Protein 5MQ8 (pdb70)

Radius of gyration: 25.84 Å; Cα contacts (8 Å, |Δi|>4): 564; chains: 2; bounding box: 52×58×73 Å

Foldseek 3Di:
DDAEEEALVQLQCPDPVRVFCPPPLSAVSSQVVLVLVLLVCVVVVHAYEYEYAPVRHDDCVVPDGDPSYHYHYADDPDHSLRVLQVVCVVVPDPPDADEYEHPDDPDPSCCVVVRHHYDYSVRSVVVSVVSVVVVVVVQVVVC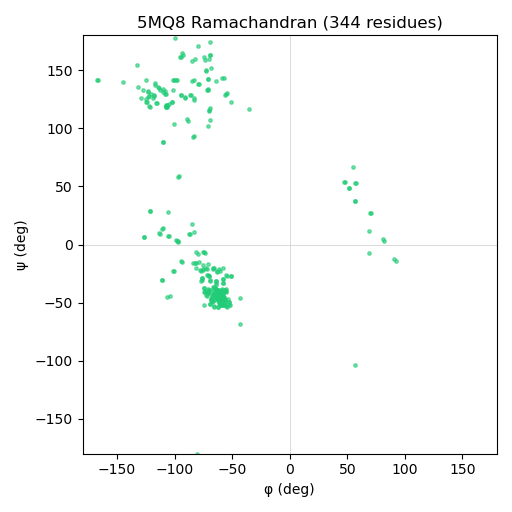VVVVVSCVVVVVVVVVVVVCVVVPVCVPGDD/DDAEEEALVQLQCPDPVRVFQPPPLSAVSSQVVLVLVLLVCVVPVHHYEYEYAPVRHPDCVPPDGDPSYHYHYADVVAHSLNVLQVVCVVVPDPPDADEYEHPDDPDPSCCVVVRHHYDYSVRSVVVSVVSVVVVVVVCVVVCVVVVVVCVVVVVVVVVVVVCVVVPVCVPGDD

Structure (mmCIF, N/CA/C/O backbone):
data_5MQ8
#
_entry.id   5MQ8
#
_cell.length_a   53.628
_cell.length_b   83.669
_cell.length_c   95.729
_cell.angle_alpha   90.00
_cell.angle_beta   90.00
_cell.angle_gamma   90.00
#
_symmetry.space_group_name_H-M   'P 21 21 21'
#
loop_
_entity.id
_entity.type
_entity.pdbx_description
1 polymer 'Uncharacterized protein YacP'
2 non-polymer GLYCEROL
3 water water
#
loop_
_atom_site.group_PDB
_atom_site.id
_atom_site.type_symbol
_atom_site.label_atom_id
_atom_site.label_alt_id
_atom_site.label_comp_id
_atom_site.label_asym_id
_atom_site.label_entity_id
_atom_site.label_seq_id
_atom_site.pdbx_PDB_ins_code
_atom_site.Cartn_x
_atom_site.Cartn_y
_atom_site.Cartn_z
_atom_site.occupancy
_atom_site.B_iso_or_equiv
_atom_site.auth_seq_id
_atom_site.auth_comp_id
_atom_site.auth_asym_id
_atom_site.auth_atom_id
_atom_site.pdbx_PDB_model_num
ATOM 1 C CA . MET A 1 1 ? -16.411 0.469 -10.819 1.00 62.22 1 MET A CA 1
ATOM 2 C C . MET A 1 1 ? -15.371 1.433 -11.428 1.00 60.50 1 MET A C 1
ATOM 3 O O . MET A 1 1 ? -15.715 2.229 -12.309 1.00 60.34 1 MET A O 1
ATOM 8 N N . ASP A 1 2 ? -14.110 1.377 -10.939 1.00 51.40 2 ASP A N 1
ATOM 9 C CA . ASP A 1 2 ? -12.998 2.200 -11.418 1.00 47.67 2 ASP A CA 1
ATOM 10 C C . ASP A 1 2 ? -11.829 1.336 -11.849 1.00 43.99 2 ASP A C 1
ATOM 11 O O . ASP A 1 2 ? -11.552 0.288 -11.255 1.00 40.54 2 ASP A O 1
ATOM 16 N N . ILE A 1 3 ? -11.182 1.756 -12.936 1.00 38.57 3 ILE A N 1
ATOM 17 C CA . ILE A 1 3 ? -10.036 1.058 -13.494 1.00 36.18 3 ILE A CA 1
ATOM 18 C C . ILE A 1 3 ? -8.883 2.022 -13.487 1.00 37.97 3 ILE A C 1
ATOM 19 O O . ILE A 1 3 ? -9.023 3.165 -13.939 1.00 38.60 3 ILE A O 1
ATOM 24 N N . LEU A 1 4 ? -7.755 1.574 -12.938 1.00 30.96 4 LEU A N 1
ATOM 25 C CA . LEU A 1 4 ? -6.527 2.361 -12.898 1.00 28.57 4 LEU A CA 1
ATOM 26 C C . LEU A 1 4 ? -5.523 1.805 -13.900 1.00 30.57 4 LEU A C 1
ATOM 27 O O . LEU A 1 4 ? -5.154 0.633 -13.820 1.00 29.04 4 LEU A O 1
ATOM 32 N N . LEU A 1 5 ? -5.114 2.646 -14.860 1.00 28.00 5 LEU A N 1
ATOM 33 C CA . LEU A 1 5 ? -4.131 2.316 -15.898 1.00 28.32 5 LEU A CA 1
ATOM 34 C C . LEU A 1 5 ? -2.884 3.078 -15.508 1.00 31.95 5 LEU A C 1
ATOM 35 O O . LEU A 1 5 ? -2.939 4.292 -15.330 1.00 32.69 5 LEU A O 1
ATOM 40 N N . VAL A 1 6 ? -1.792 2.356 -15.264 1.00 26.99 6 VAL A N 1
ATOM 41 C CA . VAL A 1 6 ? -0.565 2.931 -14.732 1.00 25.79 6 VAL A CA 1
ATOM 42 C C . VAL A 1 6 ? 0.566 3.003 -15.754 1.00 29.03 6 VAL A C 1
ATOM 43 O O . VAL A 1 6 ? 0.913 1.995 -16.365 1.00 26.12 6 VAL A O 1
ATOM 47 N N . ASP A 1 7 ? 1.179 4.200 -15.886 1.00 27.45 7 ASP A N 1
ATOM 48 C CA . ASP A 1 7 ? 2.359 4.397 -16.718 1.00 27.57 7 ASP A CA 1
ATOM 49 C C . ASP A 1 7 ? 3.512 3.970 -15.805 1.00 30.83 7 ASP A C 1
ATOM 50 O O . ASP A 1 7 ? 3.991 4.760 -14.979 1.00 30.14 7 ASP A O 1
ATOM 55 N N . GLY A 1 8 ? 3.872 2.693 -15.921 1.00 27.92 8 GLY A N 1
ATOM 56 C CA . GLY A 1 8 ? 4.887 2.025 -15.120 1.00 28.22 8 GLY A CA 1
ATOM 57 C C . GLY A 1 8 ? 6.241 2.703 -15.057 1.00 32.60 8 GLY A C 1
ATOM 58 O O . GLY A 1 8 ? 6.766 2.924 -13.962 1.00 30.54 8 GLY A O 1
ATOM 59 N N . TYR A 1 9 ? 6.819 3.021 -16.227 1.00 31.78 9 TYR A N 1
ATOM 60 C CA . TYR A 1 9 ? 8.127 3.694 -16.312 1.00 32.29 9 TYR A CA 1
ATOM 61 C C . TYR A 1 9 ? 8.096 5.066 -15.627 1.00 34.31 9 TYR A C 1
ATOM 62 O O . TYR A 1 9 ? 9.041 5.412 -14.923 1.00 34.88 9 TYR A O 1
ATOM 71 N N . ASN A 1 10 ? 7.011 5.826 -15.822 1.00 29.78 10 ASN A N 1
ATOM 72 C CA . ASN A 1 10 ? 6.853 7.133 -15.203 1.00 29.29 10 ASN A CA 1
ATOM 73 C C . ASN A 1 10 ? 6.870 7.061 -13.681 1.00 34.30 10 ASN A C 1
ATOM 74 O O . ASN A 1 10 ? 7.491 7.927 -13.056 1.00 33.58 10 ASN A O 1
ATOM 79 N N . MET A 1 11 ? 6.193 6.038 -13.082 1.00 30.08 11 MET A N 1
ATOM 80 C CA . MET A 1 11 ? 6.159 5.850 -11.621 1.00 27.85 11 MET A CA 1
ATOM 81 C C . MET A 1 11 ? 7.547 5.575 -11.123 1.00 32.00 11 MET A C 1
ATOM 82 O O . MET A 1 11 ? 7.973 6.186 -10.146 1.00 34.51 11 MET A O 1
ATOM 87 N N . ILE A 1 12 ? 8.260 4.676 -11.811 1.00 28.89 12 ILE A N 1
ATOM 88 C CA . ILE A 1 12 ? 9.629 4.265 -11.499 1.00 28.86 12 ILE A CA 1
ATOM 89 C C . ILE A 1 12 ? 10.565 5.482 -11.380 1.00 35.64 12 ILE A C 1
ATOM 90 O O . ILE A 1 12 ? 11.257 5.605 -10.380 1.00 35.27 12 ILE A O 1
ATOM 95 N N . GLY A 1 13 ? 10.523 6.374 -12.364 1.00 33.81 13 GLY A N 1
ATOM 96 C CA . GLY A 1 13 ? 11.345 7.577 -12.390 1.00 34.33 13 GLY A CA 1
ATOM 97 C C . GLY A 1 13 ? 10.946 8.667 -11.411 1.00 38.98 13 GLY A C 1
ATOM 98 O O . GLY A 1 13 ? 11.770 9.530 -11.100 1.00 39.04 13 GLY A O 1
ATOM 99 N N . ALA A 1 14 ? 9.686 8.646 -10.912 1.00 33.80 14 ALA A N 1
ATOM 100 C CA . ALA A 1 14 ? 9.176 9.685 -10.018 1.00 32.97 14 ALA A CA 1
ATOM 101 C C . ALA A 1 14 ? 9.139 9.310 -8.521 1.00 38.42 14 ALA A C 1
ATOM 102 O O . ALA A 1 14 ? 9.101 10.207 -7.689 1.00 39.11 14 ALA A O 1
ATOM 104 N N . TRP A 1 15 ? 9.099 8.006 -8.181 1.00 34.23 15 TRP A N 1
ATOM 105 C CA . TRP A 1 15 ? 9.011 7.569 -6.788 1.00 32.00 15 TRP A CA 1
ATOM 106 C C . TRP A 1 15 ? 10.414 7.376 -6.207 1.00 39.05 15 TRP A C 1
ATOM 107 O O . TRP A 1 15 ? 11.226 6.663 -6.819 1.00 37.72 15 TRP A O 1
ATOM 118 N N . PRO A 1 16 ? 10.722 8.022 -5.046 1.00 38.34 16 PRO A N 1
ATOM 119 C CA . PRO A 1 16 ? 12.084 7.925 -4.468 1.00 38.41 16 PRO A CA 1
ATOM 120 C C . PRO A 1 16 ? 12.593 6.515 -4.203 1.00 43.13 16 PRO A C 1
ATOM 121 O O 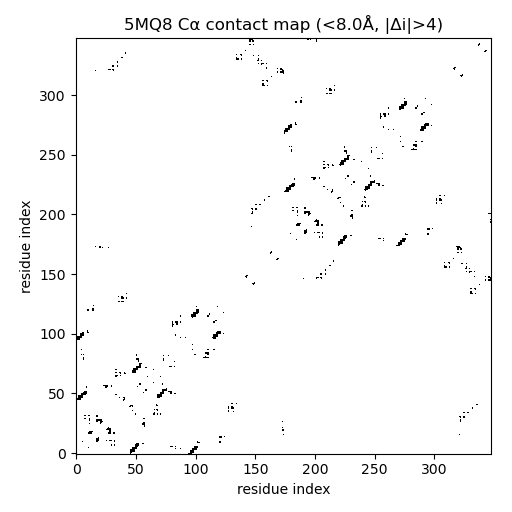. PRO A 1 16 ? 13.753 6.241 -4.503 1.00 43.70 16 PRO A O 1
ATOM 125 N N . GLN A 1 17 ? 11.743 5.612 -3.684 1.00 40.22 17 GLN A N 1
ATOM 126 C CA . GLN A 1 17 ? 12.156 4.230 -3.415 1.00 40.10 17 GLN A CA 1
ATOM 127 C C . GLN A 1 17 ? 12.277 3.362 -4.692 1.00 43.31 17 GLN A C 1
ATOM 128 O O . GLN A 1 17 ? 12.779 2.233 -4.616 1.00 43.32 17 GLN A O 1
ATOM 134 N N . LEU A 1 18 ? 11.878 3.905 -5.864 1.00 38.30 18 LEU A N 1
ATOM 135 C CA . LEU A 1 18 ? 11.965 3.197 -7.143 1.00 37.30 18 LEU A CA 1
ATOM 136 C C . LEU A 1 18 ? 13.071 3.704 -8.064 1.00 41.38 18 LEU A C 1
ATOM 137 O O . LEU A 1 18 ? 13.757 2.887 -8.674 1.00 39.50 18 LEU A O 1
ATOM 142 N N . LYS A 1 19 ? 13.207 5.041 -8.206 1.00 39.71 19 LYS A N 1
ATOM 143 C CA . LYS A 1 19 ? 14.126 5.696 -9.156 1.00 40.56 19 LYS A CA 1
ATOM 144 C C . LYS A 1 19 ? 15.584 5.214 -9.110 1.00 46.43 19 LYS A C 1
ATOM 145 O O . LYS A 1 19 ? 16.241 5.263 -10.148 1.00 45.95 19 LYS A O 1
ATOM 151 N N . ASP A 1 20 ? 16.069 4.708 -7.964 1.00 44.84 20 ASP A N 1
ATOM 152 C CA . ASP A 1 20 ? 17.460 4.251 -7.874 1.00 45.33 20 ASP A CA 1
ATOM 153 C C . ASP A 1 20 ? 17.634 2.726 -8.059 1.00 48.56 20 ASP A C 1
ATOM 154 O O . ASP A 1 20 ? 18.763 2.234 -7.994 1.00 48.01 20 ASP A O 1
ATOM 159 N N . LEU A 1 21 ? 16.541 1.991 -8.347 1.00 44.45 21 LEU A N 1
ATOM 160 C CA . LEU A 1 21 ? 16.613 0.541 -8.571 1.00 44.09 21 LEU A CA 1
ATOM 161 C C . LEU A 1 21 ? 16.677 0.302 -10.103 1.00 48.95 21 LEU A C 1
ATOM 162 O O . LEU A 1 21 ? 15.851 -0.403 -10.687 1.00 46.88 21 LEU A O 1
ATOM 167 N N . LYS A 1 22 ? 17.708 0.901 -10.729 1.00 47.66 22 LYS A N 1
ATOM 168 C CA . LYS A 1 22 ? 17.975 0.967 -12.169 1.00 47.77 22 LYS A CA 1
ATOM 169 C C . LYS A 1 22 ? 18.658 -0.253 -12.812 1.00 51.52 22 LYS A C 1
ATOM 170 O O . LYS A 1 22 ? 18.629 -0.365 -14.047 1.00 50.20 22 LYS A O 1
ATOM 176 N N . ALA A 1 23 ? 19.254 -1.157 -12.012 1.00 48.91 23 ALA A N 1
ATOM 177 C CA . ALA A 1 23 ? 19.971 -2.322 -12.547 1.00 48.90 23 ALA A CA 1
ATOM 178 C C . ALA A 1 23 ? 19.098 -3.228 -13.416 1.00 52.58 23 ALA A C 1
ATOM 179 O O . ALA A 1 23 ? 17.903 -3.369 -13.151 1.00 52.20 23 ALA A O 1
ATOM 181 N N . ASN A 1 24 ? 19.699 -3.799 -14.486 1.00 48.01 24 ASN A N 1
ATOM 182 C CA . ASN A 1 24 ? 19.063 -4.703 -15.452 1.00 47.22 24 ASN A CA 1
ATOM 183 C C . ASN A 1 24 ? 17.699 -4.159 -15.957 1.00 50.08 24 ASN A C 1
ATOM 184 O O . ASN A 1 24 ? 16.676 -4.841 -15.861 1.00 49.12 24 ASN A O 1
ATOM 189 N N . SER A 1 25 ? 17.708 -2.904 -16.474 1.00 46.11 25 SER A N 1
ATOM 190 C CA . SER A 1 25 ? 16.552 -2.172 -17.017 1.00 45.49 25 SER A CA 1
ATOM 191 C C . SER A 1 25 ? 15.387 -2.031 -15.991 1.00 48.86 25 SER A C 1
ATOM 192 O O . SER A 1 25 ? 14.228 -2.370 -16.274 1.00 47.74 25 SER A O 1
ATOM 195 N N . PHE A 1 26 ? 15.734 -1.515 -14.789 1.00 45.16 26 PHE A N 1
ATOM 196 C CA . PHE A 1 26 ? 14.836 -1.249 -13.659 1.00 44.33 26 PHE A CA 1
ATOM 197 C C . PHE A 1 26 ? 14.053 -2.490 -13.182 1.00 44.58 26 PHE A C 1
ATOM 198 O O . PHE A 1 26 ? 12.889 -2.367 -12.805 1.00 42.54 26 PHE A O 1
ATOM 206 N N . GLU A 1 27 ? 14.704 -3.675 -13.191 1.00 39.93 27 GLU A N 1
ATOM 207 C CA . GLU A 1 27 ? 14.106 -4.960 -12.813 1.00 39.06 27 GLU A CA 1
ATOM 208 C C . GLU A 1 27 ? 13.539 -4.954 -11.395 1.00 41.94 27 GLU A C 1
ATOM 209 O O . GLU A 1 27 ? 12.420 -5.422 -11.188 1.00 42.09 27 GLU A O 1
ATOM 215 N N . GLU A 1 28 ? 14.310 -4.422 -10.430 1.00 36.84 28 GLU A N 1
ATOM 216 C CA . GLU A 1 28 ? 13.898 -4.322 -9.041 1.00 34.80 28 GLU A CA 1
ATOM 217 C C . GLU A 1 28 ? 12.791 -3.283 -8.882 1.00 36.58 28 GLU A C 1
ATOM 218 O O . GLU A 1 28 ? 11.813 -3.552 -8.181 1.00 35.91 28 GLU A O 1
ATOM 224 N N . ALA A 1 29 ? 12.912 -2.130 -9.570 1.00 31.18 29 ALA A N 1
ATOM 225 C CA . ALA A 1 29 ? 11.901 -1.070 -9.508 1.00 30.69 29 ALA A CA 1
ATOM 226 C C . ALA A 1 29 ? 10.537 -1.555 -10.044 1.00 33.96 29 ALA A C 1
ATOM 227 O O . ALA A 1 29 ? 9.499 -1.258 -9.449 1.00 33.94 29 ALA A O 1
ATOM 229 N N . ARG A 1 30 ? 10.561 -2.344 -11.132 1.00 30.71 30 ARG A N 1
ATOM 230 C CA . ARG A 1 30 ? 9.399 -2.957 -11.771 1.00 30.47 30 ARG A CA 1
ATOM 231 C C . ARG A 1 30 ? 8.704 -3.917 -10.781 1.00 33.89 30 ARG A C 1
ATOM 232 O O . ARG A 1 30 ? 7.497 -3.819 -10.582 1.00 32.90 30 ARG A O 1
ATOM 240 N N . ASP A 1 31 ? 9.483 -4.804 -10.144 1.00 30.12 31 ASP A N 1
ATOM 241 C CA . ASP A 1 31 ? 8.998 -5.767 -9.160 1.00 29.52 31 ASP A CA 1
ATOM 242 C C . ASP A 1 31 ? 8.355 -5.101 -7.946 1.00 29.93 31 ASP A C 1
ATOM 243 O O . ASP A 1 31 ? 7.279 -5.525 -7.536 1.00 25.89 31 ASP A O 1
ATOM 248 N N . VAL A 1 32 ? 9.005 -4.054 -7.377 1.00 27.59 32 VAL A N 1
ATOM 249 C CA . VAL A 1 32 ? 8.479 -3.313 -6.228 1.00 27.58 32 VAL A CA 1
ATOM 250 C C . VAL A 1 32 ? 7.163 -2.632 -6.625 1.00 31.14 32 VAL A C 1
ATOM 251 O O . VAL A 1 32 ? 6.175 -2.752 -5.887 1.00 30.56 32 VAL A O 1
ATOM 255 N N . LEU A 1 33 ? 7.137 -1.987 -7.821 1.00 25.79 33 LEU A N 1
ATOM 256 C CA . LEU A 1 33 ? 5.939 -1.323 -8.329 1.00 25.22 33 LEU A CA 1
ATOM 257 C C . LEU A 1 33 ? 4.761 -2.282 -8.481 1.00 28.45 33 LEU A C 1
ATOM 258 O O . LEU A 1 33 ? 3.661 -1.946 -8.044 1.00 27.33 33 LEU A O 1
ATOM 263 N N . ILE A 1 34 ? 4.993 -3.481 -9.051 1.00 25.94 34 ILE A N 1
ATOM 264 C CA . ILE A 1 34 ? 3.940 -4.510 -9.198 1.00 26.07 34 ILE A CA 1
ATOM 265 C C . ILE A 1 34 ? 3.347 -4.914 -7.841 1.00 29.72 34 ILE A C 1
ATOM 266 O O . ILE A 1 34 ? 2.119 -5.044 -7.726 1.00 29.71 34 ILE A O 1
ATOM 271 N N . GLN A 1 35 ? 4.213 -5.084 -6.814 1.00 26.07 35 GLN A N 1
ATOM 272 C CA . GLN A 1 35 ? 3.787 -5.452 -5.462 1.00 26.08 35 GLN A CA 1
ATOM 273 C C . GLN A 1 35 ? 2.943 -4.329 -4.840 1.00 30.33 35 GLN A C 1
ATOM 274 O O . GLN A 1 35 ? 1.894 -4.618 -4.265 1.00 30.70 35 GLN A O 1
ATOM 280 N N . LYS A 1 36 ? 3.368 -3.060 -5.019 1.00 27.33 36 LYS A N 1
ATOM 281 C CA . LYS A 1 36 ? 2.626 -1.882 -4.558 1.00 27.73 36 LYS A CA 1
ATOM 282 C C . LYS A 1 36 ? 1.246 -1.822 -5.216 1.00 30.82 36 LYS A C 1
ATOM 283 O O . LYS A 1 36 ? 0.261 -1.519 -4.537 1.00 30.07 36 LYS A O 1
ATOM 289 N N . MET A 1 37 ? 1.176 -2.144 -6.524 1.00 26.79 37 MET A N 1
ATOM 290 C CA . MET A 1 37 ? -0.076 -2.146 -7.269 1.00 27.62 37 MET A CA 1
ATOM 291 C C . MET A 1 37 ? -1.004 -3.313 -6.877 1.00 32.82 37 MET A C 1
ATOM 292 O O . MET A 1 37 ? -2.222 -3.167 -6.990 1.00 31.99 37 MET A O 1
ATOM 297 N N . ALA A 1 38 ? -0.438 -4.441 -6.377 1.00 30.35 38 ALA A N 1
ATOM 298 C CA . ALA A 1 38 ? -1.205 -5.588 -5.874 1.00 29.78 38 ALA A CA 1
ATOM 299 C C . ALA A 1 38 ? -1.930 -5.148 -4.608 1.00 32.90 38 ALA A C 1
ATOM 300 O O . ALA A 1 38 ? -3.124 -5.379 -4.496 1.00 32.68 38 ALA A O 1
ATOM 302 N N . GLU A 1 39 ? -1.217 -4.441 -3.697 1.00 28.61 39 GLU A N 1
ATOM 303 C CA . GLU A 1 39 ? -1.774 -3.893 -2.465 1.00 27.69 39 GLU A CA 1
ATOM 304 C C . GLU A 1 39 ? -2.905 -2.898 -2.774 1.00 34.74 39 GLU A C 1
ATOM 305 O O . GLU A 1 39 ? -3.965 -2.989 -2.153 1.00 34.98 39 GLU A O 1
ATOM 311 N N . TYR A 1 40 ? -2.687 -1.987 -3.763 1.00 31.10 40 TYR A N 1
ATOM 312 C CA . TYR A 1 40 ? -3.652 -0.984 -4.217 1.00 30.70 40 TYR A CA 1
ATOM 313 C C . TYR A 1 40 ? -4.911 -1.664 -4.740 1.00 35.32 40 TYR A C 1
ATOM 314 O O . TYR A 1 40 ? -6.004 -1.285 -4.312 1.00 35.19 40 TYR A O 1
ATOM 323 N N . GLN A 1 41 ? -4.757 -2.649 -5.667 1.00 32.80 41 GLN A N 1
ATOM 324 C CA . GLN A 1 41 ? -5.879 -3.389 -6.244 1.00 33.66 41 GLN A CA 1
ATOM 325 C C . GLN A 1 41 ? -6.709 -4.065 -5.130 1.00 38.09 41 GLN A C 1
ATOM 326 O O . GLN A 1 41 ? -7.932 -3.906 -5.099 1.00 37.96 41 GLN A O 1
ATOM 332 N N . SER A 1 42 ? -6.040 -4.817 -4.242 1.00 33.40 42 SER A N 1
ATOM 333 C CA . SER A 1 42 ? -6.681 -5.545 -3.154 1.00 34.12 42 SER A CA 1
ATOM 334 C C . SER A 1 42 ? -7.415 -4.641 -2.159 1.00 38.56 42 SER A C 1
ATOM 335 O O . SER A 1 42 ? -8.567 -4.921 -1.852 1.00 38.90 42 SER A O 1
ATOM 338 N N . TYR A 1 43 ? -6.780 -3.555 -1.698 1.00 34.83 43 TYR A N 1
ATOM 339 C CA . TYR A 1 43 ? -7.414 -2.629 -0.771 1.00 36.09 43 TYR A CA 1
ATOM 340 C C . TYR A 1 43 ? -8.657 -1.937 -1.356 1.00 41.75 43 TYR A C 1
ATOM 341 O O . TYR A 1 43 ? -9.732 -1.981 -0.745 1.00 40.70 43 TYR A O 1
ATOM 350 N N . THR A 1 44 ? -8.495 -1.290 -2.534 1.00 38.51 44 THR A N 1
ATOM 351 C CA . THR A 1 44 ? -9.533 -0.502 -3.190 1.00 37.64 44 THR A CA 1
ATOM 352 C C . THR A 1 44 ? -10.612 -1.325 -3.893 1.00 40.84 44 THR A C 1
ATOM 353 O O . THR A 1 44 ? -11.737 -0.844 -4.044 1.00 40.76 44 THR A O 1
ATOM 357 N N . GLY A 1 45 ? -10.250 -2.500 -4.386 1.00 35.72 45 GLY A N 1
ATOM 358 C CA . GLY A 1 45 ? -11.161 -3.312 -5.182 1.00 35.52 45 GLY A CA 1
ATOM 359 C C . GLY A 1 45 ? -11.204 -2.834 -6.622 1.00 40.42 45 GLY A C 1
ATOM 360 O O . GLY A 1 45 ? -11.975 -3.358 -7.429 1.00 39.28 45 GLY A O 1
ATOM 361 N N . ASN A 1 46 ? -10.354 -1.838 -6.968 1.00 38.02 46 ASN A N 1
ATOM 362 C CA . ASN A 1 46 ? -10.285 -1.279 -8.318 1.00 37.20 46 ASN A CA 1
ATOM 363 C C . ASN A 1 46 ? -9.380 -2.119 -9.185 1.00 39.83 46 ASN A C 1
ATOM 364 O O . ASN A 1 46 ? -8.359 -2.621 -8.712 1.00 39.96 46 ASN A O 1
ATOM 369 N N . ARG A 1 47 ? -9.765 -2.308 -10.452 1.00 34.73 47 ARG A N 1
ATOM 370 C CA . ARG A 1 47 ? -8.934 -3.056 -11.379 1.00 33.00 47 ARG A CA 1
ATOM 371 C C . ARG A 1 47 ? -7.695 -2.199 -11.716 1.00 34.68 47 ARG A C 1
ATOM 372 O O . ARG A 1 47 ? -7.811 -0.991 -11.926 1.00 32.01 47 ARG A O 1
ATOM 380 N N . VAL A 1 48 ? -6.506 -2.819 -11.686 1.00 31.24 48 VAL A N 1
ATOM 381 C CA . VAL A 1 48 ? -5.226 -2.149 -11.925 1.00 30.03 48 VAL A CA 1
ATOM 382 C C . VAL A 1 48 ? -4.487 -2.805 -13.070 1.00 31.91 48 VAL A C 1
ATOM 383 O O . VAL A 1 48 ? -4.288 -4.017 -13.059 1.00 31.23 48 VAL A O 1
ATOM 387 N N . ILE A 1 49 ? -4.073 -1.999 -14.065 1.00 28.75 49 ILE A N 1
ATOM 388 C CA . ILE A 1 49 ? -3.278 -2.487 -15.186 1.00 27.81 49 ILE A CA 1
ATOM 389 C C . ILE A 1 49 ? -2.005 -1.649 -15.264 1.00 31.28 49 ILE A C 1
ATOM 390 O O . ILE A 1 49 ? -2.072 -0.427 -15.385 1.00 31.52 49 ILE A O 1
ATOM 395 N N . VAL A 1 50 ? -0.848 -2.305 -15.193 1.00 28.45 50 VAL A N 1
ATOM 396 C CA . VAL A 1 50 ? 0.436 -1.606 -15.261 1.00 27.40 50 VAL A CA 1
ATOM 397 C C . VAL A 1 50 ? 1.021 -1.781 -16.660 1.00 30.44 50 VAL A C 1
ATOM 398 O O . VAL A 1 50 ? 1.221 -2.908 -17.113 1.00 30.71 50 VAL A O 1
ATOM 402 N N . VAL A 1 51 ? 1.287 -0.659 -17.328 1.00 26.15 51 VAL A N 1
ATOM 403 C CA . VAL A 1 51 ? 1.843 -0.611 -18.678 1.00 26.36 51 VAL A CA 1
ATOM 404 C C . VAL A 1 51 ? 3.295 -0.147 -18.631 1.00 31.29 51 VAL A C 1
ATOM 405 O O . VAL A 1 51 ? 3.603 0.965 -18.183 1.00 30.93 51 VAL A O 1
ATOM 409 N N . PHE A 1 52 ? 4.179 -1.014 -19.087 1.00 28.72 52 PHE A N 1
ATOM 410 C CA . PHE A 1 52 ? 5.597 -0.749 -19.137 1.00 28.72 52 PHE A CA 1
ATOM 411 C C . PHE A 1 52 ? 6.055 -0.586 -20.575 1.00 34.40 52 PHE A C 1
ATOM 412 O O . PHE A 1 52 ? 5.748 -1.419 -21.436 1.00 33.57 52 PHE A O 1
ATOM 420 N N . ASP A 1 53 ? 6.812 0.483 -20.826 1.00 31.75 53 ASP A N 1
ATOM 421 C CA . ASP A 1 53 ? 7.407 0.720 -22.122 1.00 32.55 53 ASP A CA 1
ATOM 422 C C . ASP A 1 53 ? 8.508 -0.368 -22.240 1.00 37.59 53 ASP A C 1
ATOM 423 O O . ASP A 1 53 ? 9.432 -0.389 -21.424 1.00 35.84 53 ASP A O 1
ATOM 428 N N . ALA A 1 54 ? 8.359 -1.296 -23.215 1.00 37.00 54 ALA A N 1
ATOM 429 C CA . ALA A 1 54 ? 9.274 -2.430 -23.434 1.00 38.39 54 ALA A CA 1
ATOM 430 C C . ALA A 1 54 ? 10.739 -2.055 -23.752 1.00 45.68 54 ALA A C 1
ATOM 431 O O . ALA A 1 54 ? 11.633 -2.878 -23.538 1.00 45.45 54 ALA A O 1
ATOM 433 N N . HIS A 1 55 ? 10.987 -0.832 -24.255 1.00 44.95 55 HIS A N 1
ATOM 434 C CA . HIS A 1 55 ? 12.350 -0.374 -24.544 1.00 46.41 55 HIS A CA 1
ATOM 435 C C . HIS A 1 55 ? 13.081 0.192 -23.327 1.00 51.84 55 HIS A C 1
ATOM 436 O O . HIS A 1 55 ? 14.309 0.329 -23.372 1.00 52.25 55 HIS A O 1
ATOM 443 N N . LEU A 1 56 ? 12.344 0.510 -22.244 1.00 47.01 56 LEU A N 1
ATOM 444 C CA . LEU A 1 56 ? 12.937 1.087 -21.030 1.00 45.98 56 LEU A CA 1
ATOM 445 C C . LEU A 1 56 ? 12.917 0.145 -19.820 1.00 48.18 56 LEU A C 1
ATOM 446 O O . LEU A 1 56 ? 13.788 0.245 -18.948 1.00 48.54 56 LEU A O 1
ATOM 451 N N . VAL A 1 57 ? 11.908 -0.737 -19.738 1.00 42.06 57 VAL A N 1
ATOM 452 C CA . VAL A 1 57 ? 11.773 -1.645 -18.602 1.00 40.98 57 VAL A CA 1
ATOM 453 C C . VAL A 1 57 ? 11.958 -3.095 -19.034 1.00 45.15 57 VAL A C 1
ATOM 454 O O . VAL A 1 57 ? 11.406 -3.517 -20.055 1.00 44.62 57 VAL A O 1
ATOM 458 N N . LYS A 1 58 ? 12.733 -3.845 -18.227 1.00 42.63 58 LYS A N 1
ATOM 459 C CA . LYS A 1 58 ? 13.049 -5.262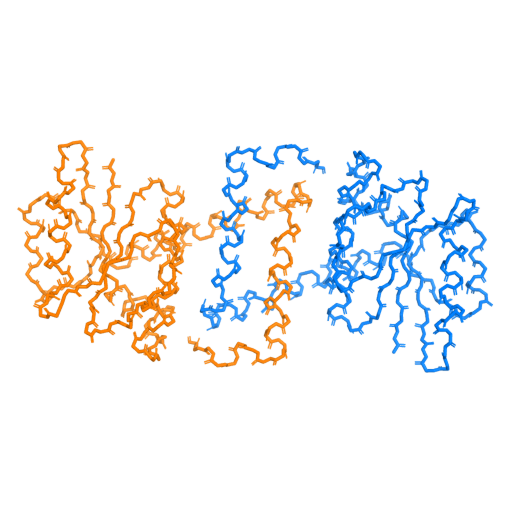 -18.395 1.00 43.37 58 LYS A CA 1
ATOM 460 C C . LYS A 1 58 ? 11.769 -6.093 -18.472 1.00 49.15 58 LYS A C 1
ATOM 461 O O . LYS A 1 58 ? 10.885 -5.956 -17.619 1.00 47.70 58 LYS A O 1
ATOM 467 N N . GLY A 1 59 ? 11.690 -6.928 -19.509 1.00 48.55 59 GLY A N 1
ATOM 468 C CA . GLY A 1 59 ? 10.569 -7.828 -19.746 1.00 49.37 59 GLY A CA 1
ATOM 469 C C . GLY A 1 59 ? 10.499 -8.930 -18.709 1.00 57.01 59 GLY A C 1
ATOM 470 O O . GLY A 1 59 ? 11.517 -9.294 -18.104 1.00 55.29 59 GLY A O 1
ATOM 471 N N . LEU A 1 60 ? 9.279 -9.428 -18.470 1.00 58.40 60 LEU A N 1
ATOM 472 C CA . LEU A 1 60 ? 8.979 -10.486 -17.505 1.00 60.56 60 LEU A CA 1
ATOM 473 C C . LEU A 1 60 ? 9.649 -11.817 -17.866 1.00 71.01 60 LEU A C 1
ATOM 474 O O . LEU A 1 60 ? 10.170 -12.491 -16.969 1.00 71.44 60 LEU A O 1
ATOM 479 N N . GLU A 1 61 ? 9.662 -12.173 -19.180 1.00 71.19 61 GLU A N 1
ATOM 480 C CA . GLU A 1 61 ? 10.224 -13.418 -19.729 1.00 72.80 61 GLU A CA 1
ATOM 481 C C . GLU A 1 61 ? 9.556 -14.635 -19.059 1.00 80.08 61 GLU A C 1
ATOM 482 O O . GLU A 1 61 ? 8.392 -14.919 -19.354 1.00 80.19 61 GLU A O 1
ATOM 488 N N . LYS A 1 62 ? 10.262 -15.301 -18.117 1.00 78.68 62 LYS A N 1
ATOM 489 C CA . LYS A 1 62 ? 9.753 -16.456 -17.371 1.00 79.36 62 LYS A CA 1
ATOM 490 C C . LYS A 1 62 ? 8.745 -16.005 -16.312 1.00 84.80 62 LYS A C 1
ATOM 491 O O . LYS A 1 62 ? 7.641 -16.550 -16.261 1.00 85.04 62 LYS A O 1
ATOM 497 N N . LYS A 1 63 ? 9.145 -15.016 -15.470 1.00 81.56 63 LYS A N 1
ATOM 498 C CA . LYS A 1 63 ? 8.402 -14.448 -14.341 1.00 81.17 63 LYS A CA 1
ATOM 499 C C . LYS A 1 63 ? 6.892 -14.344 -14.544 1.00 84.63 63 LYS A C 1
ATOM 500 O O . LYS A 1 63 ? 6.412 -13.656 -15.455 1.00 84.45 63 LYS A O 1
ATOM 506 N N . GLN A 1 64 ? 6.155 -15.076 -13.708 1.00 80.25 64 GLN A N 1
ATOM 507 C CA . GLN A 1 64 ? 4.707 -15.012 -13.687 1.00 79.65 64 GLN A CA 1
ATOM 508 C C . GLN A 1 64 ? 4.408 -14.108 -12.497 1.00 81.68 64 GLN A C 1
ATOM 509 O O . GLN A 1 64 ? 4.607 -14.506 -11.345 1.00 81.38 64 GLN A O 1
ATOM 515 N N . THR A 1 65 ? 4.045 -12.847 -12.794 1.00 76.30 65 THR A N 1
ATOM 516 C CA . THR A 1 65 ? 3.793 -11.802 -11.797 1.00 74.77 65 THR A CA 1
ATOM 517 C C . THR A 1 65 ? 2.533 -12.027 -10.968 1.00 74.36 65 THR A C 1
ATOM 518 O O . THR A 1 65 ? 1.764 -12.965 -11.224 1.00 73.97 65 THR A O 1
ATOM 522 N N . ASN A 1 66 ? 2.340 -11.144 -9.962 1.00 67.11 66 ASN A N 1
ATOM 523 C CA . ASN A 1 66 ? 1.216 -11.136 -9.027 1.00 65.27 66 ASN A CA 1
ATOM 524 C C . ASN A 1 66 ? -0.123 -11.202 -9.761 1.00 66.07 66 ASN A C 1
ATOM 525 O O . ASN A 1 66 ? -0.398 -10.355 -10.611 1.00 65.18 66 ASN A O 1
ATOM 530 N N . HIS A 1 67 ? -0.940 -12.226 -9.439 1.00 61.60 67 HIS A N 1
ATOM 531 C CA . HIS A 1 67 ? -2.264 -12.466 -10.024 1.00 61.09 67 HIS A CA 1
ATOM 532 C C . HIS A 1 67 ? -3.210 -11.273 -9.814 1.00 63.19 67 HIS A C 1
ATOM 533 O O . HIS A 1 67 ? -4.205 -11.139 -10.532 1.00 63.57 67 HIS A O 1
ATOM 540 N N . ARG A 1 68 ? -2.890 -10.413 -8.824 1.00 57.39 68 ARG A N 1
ATOM 541 C CA . ARG A 1 68 ? -3.656 -9.214 -8.492 1.00 55.85 68 ARG A CA 1
ATOM 542 C C . ARG A 1 68 ? -3.415 -8.103 -9.510 1.00 55.30 68 ARG A C 1
ATOM 543 O O . ARG A 1 68 ? -4.169 -7.137 -9.522 1.00 55.69 68 ARG A O 1
ATOM 551 N N . VAL A 1 69 ? -2.339 -8.185 -10.312 1.00 47.09 69 VAL A N 1
ATOM 552 C CA . VAL A 1 69 ? -1.997 -7.095 -11.239 1.00 44.49 69 VAL A CA 1
ATOM 553 C C . VAL A 1 69 ? -1.771 -7.575 -12.649 1.00 42.05 69 VAL A C 1
ATOM 554 O O . VAL A 1 69 ? -0.884 -8.393 -12.889 1.00 40.80 69 VAL A O 1
ATOM 558 N N . GLU A 1 70 ? -2.487 -6.976 -13.593 1.00 36.06 70 GLU A N 1
ATOM 559 C CA . GLU A 1 70 ? -2.244 -7.250 -15.001 1.00 35.14 70 GLU A CA 1
ATOM 560 C C . GLU A 1 70 ? -1.066 -6.344 -15.420 1.00 36.28 70 GLU A C 1
ATOM 561 O O . GLU A 1 70 ? -1.100 -5.134 -15.197 1.00 34.99 70 GLU A O 1
ATOM 567 N N . VAL A 1 71 ? -0.023 -6.946 -15.984 1.00 32.38 71 VAL A N 1
ATOM 568 C CA . VAL A 1 71 ? 1.178 -6.248 -16.425 1.00 31.97 71 VAL A CA 1
ATOM 569 C C . VAL A 1 71 ? 1.287 -6.396 -17.938 1.00 37.81 71 VAL A C 1
ATOM 570 O O . VAL A 1 71 ? 1.316 -7.521 -18.443 1.00 37.85 71 VAL A O 1
ATOM 574 N N . ILE A 1 72 ? 1.325 -5.254 -18.659 1.00 34.55 72 ILE A N 1
ATOM 575 C CA . ILE A 1 72 ? 1.383 -5.225 -20.122 1.00 33.79 72 ILE A CA 1
ATOM 576 C C . ILE A 1 72 ? 2.594 -4.457 -20.602 1.00 38.07 72 ILE A C 1
ATOM 577 O O . ILE A 1 72 ? 2.854 -3.360 -20.125 1.00 38.32 72 ILE A O 1
ATOM 582 N N . PHE A 1 73 ? 3.346 -5.050 -21.525 1.00 34.49 73 PHE A N 1
ATOM 583 C CA . PHE A 1 73 ? 4.486 -4.401 -22.144 1.00 34.66 73 PHE A CA 1
ATOM 584 C C . PHE A 1 73 ? 4.054 -3.891 -23.517 1.00 41.46 73 PHE A C 1
ATOM 585 O O . PHE A 1 73 ? 3.246 -4.543 -24.182 1.00 41.77 73 PHE A O 1
ATOM 593 N N . THR A 1 74 ? 4.541 -2.701 -23.921 1.00 38.99 74 THR A N 1
ATOM 594 C CA . THR A 1 74 ? 4.206 -2.127 -25.232 1.00 39.03 74 THR A CA 1
ATOM 595 C C . THR A 1 74 ? 4.870 -2.944 -26.360 1.00 45.65 74 THR A C 1
ATOM 596 O O . THR A 1 74 ? 5.776 -3.736 -26.091 1.00 43.77 74 THR A O 1
ATOM 600 N N . LYS A 1 75 ? 4.396 -2.768 -27.616 1.00 46.78 75 LYS A N 1
ATOM 601 C CA . LYS A 1 75 ? 4.995 -3.378 -28.808 1.00 48.72 75 LYS A CA 1
ATOM 602 C C . LYS A 1 75 ? 6.195 -2.505 -29.188 1.00 56.59 75 LYS A C 1
ATOM 603 O O . LYS A 1 75 ? 6.401 -1.455 -28.567 1.00 57.91 75 LYS A O 1
ATOM 609 N N . GLU A 1 76 ? 6.907 -2.881 -30.274 1.00 54.77 76 GLU A N 1
ATOM 610 C CA . GLU A 1 76 ? 8.136 -2.258 -30.791 1.00 55.27 76 GLU A CA 1
ATOM 611 C C . GLU A 1 76 ? 8.152 -0.693 -30.830 1.00 57.14 76 GLU A C 1
ATOM 612 O O . GLU A 1 76 ? 8.941 -0.108 -30.087 1.00 57.53 76 GLU A O 1
ATOM 618 N N . ASN A 1 77 ? 7.349 -0.022 -31.676 1.00 51.02 77 ASN A N 1
ATOM 619 C CA . ASN A 1 77 ? 7.404 1.453 -31.724 1.00 50.11 77 ASN A CA 1
ATOM 620 C C . ASN A 1 77 ? 6.205 2.113 -31.052 1.00 50.76 77 ASN A C 1
ATOM 621 O O . ASN A 1 77 ? 5.814 3.245 -31.381 1.00 51.24 77 ASN A O 1
ATOM 626 N N . GLU A 1 78 ? 5.643 1.400 -30.073 1.00 43.16 78 GLU A N 1
ATOM 627 C CA . GLU A 1 78 ? 4.453 1.810 -29.354 1.00 39.55 78 GLU A CA 1
ATOM 628 C C . GLU A 1 78 ? 4.842 2.386 -28.016 1.00 38.56 78 GLU A C 1
ATOM 629 O O . GLU A 1 78 ? 5.663 1.809 -27.313 1.00 37.65 78 GLU A O 1
ATOM 635 N N . THR A 1 79 ? 4.276 3.540 -27.676 1.00 34.45 79 THR A N 1
ATOM 636 C CA . THR A 1 79 ? 4.537 4.178 -26.387 1.00 33.95 79 THR A CA 1
ATOM 637 C C . THR A 1 79 ? 3.428 3.777 -25.407 1.00 37.06 79 THR A C 1
ATOM 638 O O . THR A 1 79 ? 2.354 3.343 -25.833 1.00 35.50 79 THR A O 1
ATOM 642 N N . ALA A 1 80 ? 3.694 3.938 -24.101 1.00 33.71 80 ALA A N 1
ATOM 643 C CA . ALA A 1 80 ? 2.782 3.609 -23.017 1.00 32.89 80 ALA A CA 1
ATOM 644 C C . ALA A 1 80 ? 1.447 4.314 -23.162 1.00 37.13 80 ALA A C 1
ATOM 645 O O . ALA A 1 80 ? 0.427 3.674 -22.941 1.00 37.98 80 ALA A O 1
ATOM 647 N N . ASP A 1 81 ? 1.434 5.598 -23.590 1.00 33.24 81 ASP A N 1
ATOM 648 C CA . ASP A 1 81 ? 0.189 6.347 -23.778 1.00 32.56 81 ASP A CA 1
ATOM 649 C C . ASP A 1 81 ? -0.709 5.754 -24.876 1.00 35.26 81 ASP A C 1
ATOM 650 O O . ASP A 1 81 ? -1.926 5.854 -24.769 1.00 34.11 81 ASP A O 1
ATOM 655 N N . GLU A 1 82 ? -0.105 5.143 -25.912 1.00 32.09 82 GLU A N 1
ATOM 656 C CA . GLU A 1 82 ? -0.829 4.505 -27.019 1.00 32.45 82 GLU A CA 1
ATOM 657 C C . GLU A 1 82 ? -1.476 3.199 -26.542 1.00 37.53 82 GLU A C 1
ATOM 658 O O . GLU A 1 82 ? -2.655 2.970 -26.823 1.00 38.09 82 GLU A O 1
ATOM 664 N N . ARG A 1 83 ? -0.729 2.386 -25.763 1.00 33.45 83 ARG A N 1
ATOM 665 C CA . ARG A 1 83 ? -1.250 1.147 -25.185 1.00 33.31 83 ARG A CA 1
ATOM 666 C C . ARG A 1 83 ? -2.345 1.441 -24.164 1.00 34.96 83 ARG A C 1
ATOM 667 O O . ARG A 1 83 ? -3.384 0.790 -24.186 1.00 34.44 83 ARG A O 1
ATOM 675 N N . ILE A 1 84 ? -2.138 2.461 -23.320 1.00 30.61 84 ILE A N 1
ATOM 676 C CA . ILE A 1 84 ? -3.110 2.896 -22.320 1.00 29.80 84 ILE A CA 1
ATOM 677 C C . ILE A 1 84 ? -4.437 3.320 -23.006 1.00 37.57 84 ILE A C 1
ATOM 678 O O . ILE A 1 84 ? -5.512 2.926 -22.543 1.00 38.37 84 ILE A O 1
ATOM 683 N N . GLU A 1 85 ? -4.350 4.040 -24.143 1.00 34.72 85 GLU A N 1
ATOM 684 C CA . GLU A 1 85 ? -5.533 4.438 -24.923 1.00 35.28 85 GLU A CA 1
ATOM 685 C C . GLU A 1 85 ? -6.286 3.192 -25.452 1.00 37.27 85 GLU A C 1
ATOM 686 O O . GLU A 1 85 ? -7.506 3.137 -25.338 1.00 37.71 85 GLU A O 1
ATOM 692 N N . LYS A 1 86 ? -5.559 2.206 -26.013 1.00 32.82 86 LYS A N 1
ATOM 693 C CA . LYS A 1 86 ? -6.125 0.955 -26.539 1.00 32.49 86 LYS A CA 1
ATOM 694 C C . LYS A 1 86 ? -6.846 0.202 -25.421 1.00 39.15 86 LYS A C 1
ATOM 695 O O . LYS A 1 86 ? -7.977 -0.238 -25.627 1.00 39.07 86 LYS A O 1
ATOM 701 N N . LEU A 1 87 ? -6.217 0.105 -24.222 1.00 35.79 87 LEU A N 1
ATOM 702 C CA . LEU A 1 87 ? -6.799 -0.557 -23.051 1.00 35.11 87 LEU A CA 1
ATOM 703 C C . LEU A 1 87 ? -8.061 0.141 -22.569 1.00 39.20 87 LEU A C 1
ATOM 704 O O . LEU A 1 87 ? -9.053 -0.532 -22.306 1.00 38.75 87 LEU A O 1
ATOM 709 N N . ALA A 1 88 ? -8.042 1.484 -22.491 1.00 35.33 88 ALA A N 1
ATOM 710 C CA . ALA A 1 88 ? -9.201 2.272 -22.078 1.00 35.59 88 ALA A CA 1
ATOM 711 C C . ALA A 1 88 ? -10.376 2.145 -23.054 1.00 40.87 88 ALA A C 1
ATOM 712 O O . ALA A 1 88 ? -11.524 2.173 -2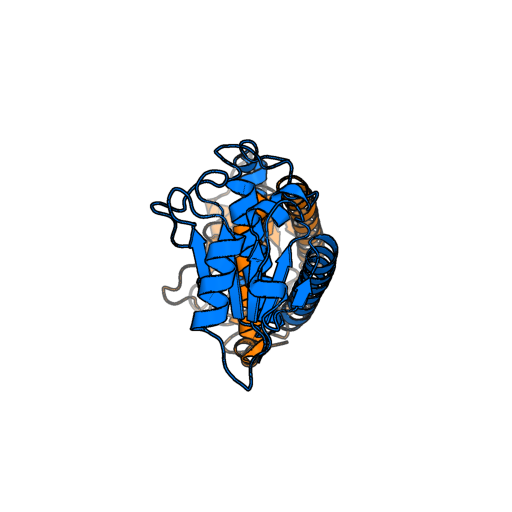2.618 1.00 40.41 88 ALA A O 1
ATOM 714 N N . GLN A 1 89 ? -10.084 2.012 -24.362 1.00 38.03 89 GLN A N 1
ATOM 715 C CA . GLN A 1 89 ? -11.097 1.858 -25.402 1.00 37.65 89 GLN A CA 1
ATOM 716 C C . GLN A 1 89 ? -11.699 0.456 -25.369 1.00 42.95 89 GLN A C 1
ATOM 717 O O . GLN A 1 89 ? -12.900 0.309 -25.583 1.00 43.67 89 GLN A O 1
ATOM 723 N N . ALA A 1 90 ? -10.868 -0.569 -25.089 1.00 39.33 90 ALA A N 1
ATOM 724 C CA . ALA A 1 90 ? -11.291 -1.969 -24.988 1.00 38.63 90 ALA A CA 1
ATOM 725 C C . ALA A 1 90 ? -12.149 -2.218 -23.744 1.00 45.34 90 ALA A C 1
ATOM 726 O O . ALA A 1 90 ? -12.968 -3.139 -23.756 1.00 45.37 90 ALA A O 1
ATOM 728 N N . LEU A 1 91 ? -11.951 -1.409 -22.677 1.00 42.93 91 LEU A N 1
ATOM 729 C CA . LEU A 1 91 ? -12.653 -1.529 -21.398 1.00 43.62 91 LEU A CA 1
ATOM 730 C C . LEU A 1 91 ? -13.632 -0.372 -21.148 1.00 53.08 91 LEU A C 1
ATOM 731 O O . LEU A 1 91 ? -14.131 -0.208 -20.032 1.00 53.83 91 LEU A O 1
ATOM 736 N N . ASN A 1 92 ? -13.925 0.398 -22.207 1.00 53.21 92 ASN A N 1
ATOM 737 C CA . ASN A 1 92 ? -14.817 1.555 -22.210 1.00 54.74 92 ASN A CA 1
ATOM 738 C C . ASN A 1 92 ? -16.284 1.157 -22.052 1.00 61.79 92 ASN A C 1
ATOM 739 O O . ASN A 1 92 ? -16.899 0.706 -23.021 1.00 60.94 92 ASN A O 1
ATOM 744 N N . ASN A 1 93 ? -16.839 1.313 -20.835 1.00 61.63 93 ASN A N 1
ATOM 745 C CA . ASN A 1 93 ? -18.261 1.046 -20.566 1.00 62.96 93 ASN A CA 1
ATOM 746 C C . ASN A 1 93 ? -18.897 2.208 -19.772 1.00 69.42 93 ASN A C 1
ATOM 747 O O . ASN A 1 93 ? -18.178 2.955 -19.094 1.00 69.10 93 ASN A O 1
ATOM 752 N N . ILE A 1 94 ? -20.239 2.379 -19.906 1.00 67.12 94 ILE A N 1
ATOM 753 C CA . ILE A 1 94 ? -21.045 3.454 -19.290 1.00 67.37 94 ILE A CA 1
ATOM 754 C C . ILE A 1 94 ? -20.847 3.552 -17.744 1.00 70.86 94 ILE A C 1
ATOM 755 O O . ILE A 1 94 ? -20.613 4.651 -17.233 1.00 70.45 94 ILE A O 1
ATOM 760 N N . ALA A 1 95 ? -20.890 2.416 -17.027 1.00 66.90 95 ALA A N 1
ATOM 761 C CA . ALA A 1 95 ? -20.739 2.379 -15.565 1.00 66.65 95 ALA A CA 1
ATOM 762 C C . ALA A 1 95 ? -19.271 2.339 -15.058 1.00 69.62 95 ALA A C 1
ATOM 763 O O . ALA A 1 95 ? -19.047 2.021 -13.884 1.00 69.46 95 ALA A O 1
ATOM 765 N N . THR A 1 96 ? -18.282 2.701 -15.915 1.00 64.24 96 THR A N 1
ATOM 766 C CA . THR A 1 96 ? -16.863 2.635 -15.545 1.00 62.68 96 THR A CA 1
ATOM 767 C C . THR A 1 96 ? -16.109 3.949 -15.775 1.00 62.97 96 THR A C 1
ATOM 768 O O . THR A 1 96 ? -16.214 4.533 -16.856 1.00 63.05 96 THR A O 1
ATOM 772 N N . GLN A 1 97 ? -15.316 4.385 -14.761 1.00 56.26 97 GLN A N 1
ATOM 773 C CA . GLN A 1 97 ? -14.439 5.556 -14.848 1.00 54.30 97 GLN A CA 1
ATOM 774 C C . GLN A 1 97 ? -12.967 5.113 -14.949 1.00 53.76 97 GLN A C 1
ATOM 775 O O . GLN A 1 97 ? -12.451 4.436 -14.050 1.00 52.80 97 GLN A O 1
ATOM 781 N N . ILE A 1 98 ? -12.313 5.493 -16.062 1.00 47.14 98 ILE A N 1
ATOM 782 C CA . ILE A 1 98 ? -10.911 5.202 -16.336 1.00 45.20 98 ILE A CA 1
ATOM 783 C C . ILE A 1 98 ? -10.032 6.282 -15.696 1.00 45.73 98 ILE A C 1
ATOM 784 O O . ILE A 1 98 ? -10.270 7.472 -15.888 1.00 44.82 98 ILE A O 1
ATOM 789 N N . HIS A 1 99 ? -9.034 5.851 -14.922 1.00 40.38 99 HIS A N 1
ATOM 790 C CA . HIS A 1 99 ? -8.040 6.722 -14.309 1.00 39.33 99 HIS A CA 1
ATOM 791 C C . HIS A 1 99 ? -6.696 6.324 -14.887 1.00 39.55 99 HIS A C 1
ATOM 792 O O . HIS A 1 99 ? -6.438 5.136 -15.075 1.00 38.43 99 HIS A O 1
ATOM 799 N N . VAL A 1 100 ? -5.848 7.309 -15.207 1.00 35.49 100 VAL A N 1
ATOM 800 C CA . VAL A 1 100 ? -4.519 7.052 -15.754 1.00 33.51 100 VAL A CA 1
ATOM 801 C C . VAL A 1 100 ? -3.481 7.696 -14.856 1.00 38.11 100 VAL A C 1
ATOM 802 O O . VAL A 1 100 ? -3.477 8.922 -14.697 1.00 39.19 100 VAL A O 1
ATOM 806 N N . ALA A 1 101 ? -2.583 6.872 -14.291 1.00 32.78 101 ALA A N 1
ATOM 807 C CA . ALA A 1 101 ? -1.512 7.364 -13.433 1.00 31.61 101 ALA A CA 1
ATOM 808 C C . ALA A 1 101 ? -0.277 7.692 -14.271 1.00 34.34 101 ALA A C 1
ATOM 809 O O . ALA A 1 101 ? 0.389 6.787 -14.788 1.00 31.90 101 ALA A O 1
ATOM 811 N N . THR A 1 102 ? -0.004 9.005 -14.433 1.00 32.17 102 THR A N 1
ATOM 812 C CA . THR A 1 102 ? 1.139 9.564 -15.171 1.00 31.34 102 THR A CA 1
ATOM 813 C C . THR A 1 102 ? 1.321 11.060 -14.903 1.00 34.95 102 THR A C 1
ATOM 814 O O . THR A 1 102 ? 0.344 11.811 -14.818 1.00 32.83 102 THR A O 1
ATOM 818 N N . SER A 1 103 ? 2.589 11.483 -14.800 1.00 32.34 103 SER A N 1
ATOM 819 C CA . SER A 1 103 ? 2.998 12.886 -14.668 1.00 31.98 103 SER A CA 1
ATOM 820 C C . SER A 1 103 ? 3.757 13.317 -15.939 1.00 36.84 103 SER A C 1
ATOM 821 O O . SER A 1 103 ? 4.331 14.405 -15.967 1.00 36.58 103 SER A O 1
ATOM 824 N N . ASP A 1 104 ? 3.760 12.460 -16.988 1.00 34.36 104 ASP A N 1
ATOM 825 C CA . ASP A 1 104 ? 4.442 12.753 -18.251 1.00 33.41 104 ASP A CA 1
ATOM 826 C C . ASP A 1 104 ? 3.635 13.696 -19.128 1.00 39.81 104 ASP A C 1
ATOM 827 O O . ASP A 1 104 ? 2.441 13.491 -19.312 1.00 40.05 104 ASP A O 1
ATOM 832 N N . TYR A 1 105 ? 4.318 14.671 -19.756 1.00 38.54 105 TYR A N 1
ATOM 833 C CA . TYR A 1 105 ? 3.685 15.607 -20.685 1.00 38.88 105 TYR A CA 1
ATOM 834 C C . TYR A 1 105 ? 4.412 15.643 -22.040 1.00 42.10 105 TYR A C 1
ATOM 835 O O . TYR A 1 105 ? 4.049 16.438 -22.902 1.00 43.88 105 TYR A O 1
ATOM 844 N N . THR A 1 106 ? 5.402 14.749 -22.248 1.00 35.79 106 THR A N 1
ATOM 845 C CA . THR A 1 106 ? 6.132 14.641 -23.511 1.00 34.87 106 THR A CA 1
ATOM 846 C C . THR A 1 106 ? 5.314 13.926 -24.588 1.00 37.81 106 THR A C 1
ATOM 847 O O . THR A 1 106 ? 5.501 14.185 -25.780 1.00 36.28 106 THR A O 1
ATOM 851 N N . GLU A 1 107 ? 4.415 13.018 -24.169 1.00 34.14 107 GLU A N 1
ATOM 852 C CA . GLU A 1 107 ? 3.565 12.271 -25.092 1.00 33.91 107 GLU A CA 1
ATOM 853 C C . GLU A 1 107 ? 2.228 12.948 -25.290 1.00 38.11 107 GLU A C 1
ATOM 854 O O . GLU A 1 107 ? 1.849 13.827 -24.514 1.00 37.66 107 GLU A O 1
ATOM 860 N N . GLN A 1 108 ? 1.515 12.537 -26.338 1.00 36.77 108 GLN A N 1
ATOM 861 C CA . GLN A 1 108 ? 0.211 13.087 -26.697 1.00 37.39 108 GLN A CA 1
ATOM 862 C C . GLN A 1 108 ? -0.852 12.909 -25.638 1.00 41.12 108 GLN A C 1
ATOM 863 O O . GLN A 1 108 ? -1.596 13.857 -25.377 1.00 40.82 108 GLN A O 1
ATOM 869 N N . TRP A 1 109 ? -0.930 11.697 -25.021 1.00 37.22 109 TRP A N 1
ATOM 870 C CA . TRP A 1 109 ? -1.934 11.349 -24.005 1.00 35.84 109 TRP A CA 1
ATOM 871 C C . TRP A 1 109 ? -3.344 11.677 -24.518 1.00 40.33 109 TRP A C 1
ATOM 872 O O . TRP A 1 109 ? -4.126 12.331 -23.832 1.00 40.30 109 TRP A O 1
ATOM 883 N N . ALA A 1 110 ? -3.642 11.231 -25.756 1.00 38.42 110 ALA A N 1
ATOM 884 C CA . ALA A 1 110 ? -4.922 11.439 -26.454 1.00 38.75 110 ALA A CA 1
ATOM 885 C C . ALA A 1 110 ? -6.136 10.957 -25.654 1.00 46.00 110 ALA A C 1
ATOM 886 O O . ALA A 1 110 ? -7.217 11.521 -25.806 1.00 47.13 110 ALA A O 1
ATOM 888 N N . ILE A 1 111 ? -5.941 9.959 -24.756 1.00 42.90 111 ILE A N 1
ATOM 889 C CA . ILE A 1 111 ? -6.987 9.396 -23.902 1.00 42.64 111 ILE A CA 1
ATOM 890 C C . ILE A 1 111 ? -7.580 10.430 -22.916 1.00 46.11 111 ILE A C 1
ATOM 891 O O . ILE A 1 111 ? -8.720 10.259 -22.475 1.00 45.30 111 ILE A O 1
ATOM 896 N N . PHE A 1 112 ? -6.830 11.507 -22.594 1.00 43.12 112 PHE A N 1
ATOM 897 C CA . PHE A 1 112 ? -7.308 12.527 -21.664 1.00 43.57 112 PHE A CA 1
ATOM 898 C C . PHE A 1 112 ? -8.382 13.445 -22.282 1.00 51.52 112 PHE A C 1
ATOM 899 O O . PHE A 1 112 ? -8.998 14.247 -21.570 1.00 50.76 112 PHE A O 1
ATOM 907 N N . GLY A 1 113 ? -8.618 13.273 -23.586 1.00 51.01 113 GLY A N 1
ATOM 908 C CA . GLY A 1 113 ? -9.670 13.946 -24.338 1.00 51.75 113 GLY A CA 1
ATOM 909 C C . GLY A 1 113 ? -10.814 12.989 -24.631 1.00 56.47 113 GLY A C 1
ATOM 910 O O . GLY A 1 113 ? -11.733 13.332 -25.375 1.00 56.60 113 GLY A O 1
ATOM 911 N N . GLN A 1 114 ? -10.761 11.771 -24.049 1.00 52.64 114 GLN A N 1
ATOM 912 C CA . GLN A 1 114 ? -11.758 10.709 -24.231 1.00 51.96 114 GLN A CA 1
ATOM 913 C C . GLN A 1 114 ? -12.418 10.259 -22.903 1.00 55.09 114 GLN A C 1
ATOM 914 O O . GLN A 1 114 ? -12.843 9.099 -22.778 1.00 54.68 114 GLN A O 1
ATOM 920 N N . GLY A 1 115 ? -12.499 11.177 -21.939 1.00 50.75 115 GLY A N 1
ATOM 921 C CA . GLY A 1 115 ? -13.140 10.929 -20.651 1.00 51.06 115 GLY A CA 1
ATOM 922 C C . GLY A 1 115 ? -12.281 10.398 -19.513 1.00 54.90 115 GLY A C 1
ATOM 923 O O . GLY A 1 115 ? -12.734 10.394 -18.363 1.00 54.46 115 GLY A O 1
ATOM 924 N N . ALA A 1 116 ? -11.044 9.942 -19.809 1.00 50.28 116 ALA A N 1
ATOM 925 C CA . ALA A 1 116 ? -10.140 9.421 -18.781 1.00 49.13 116 ALA A CA 1
ATOM 926 C C . ALA A 1 116 ? -9.615 10.533 -17.894 1.00 52.09 116 ALA A C 1
ATOM 927 O O . ALA A 1 116 ? -9.366 11.642 -18.373 1.00 51.49 116 ALA A O 1
ATOM 929 N N . LEU A 1 117 ? -9.476 10.237 -16.593 1.00 48.22 117 LEU A N 1
ATOM 930 C CA . LEU A 1 117 ? -8.979 11.183 -15.599 1.00 47.76 117 LEU A CA 1
ATOM 931 C C . LEU A 1 117 ? -7.505 10.955 -15.338 1.00 48.75 117 LEU A C 1
ATOM 932 O O . LEU A 1 117 ? -7.041 9.819 -15.306 1.00 48.21 117 LEU A O 1
ATOM 937 N N . ARG A 1 118 ? -6.771 12.044 -15.168 1.00 43.89 118 ARG A N 1
ATOM 938 C CA . ARG A 1 118 ? -5.338 12.009 -14.945 1.00 42.70 118 ARG A CA 1
ATOM 939 C C . ARG A 1 118 ? -5.020 12.033 -13.465 1.00 44.42 118 ARG A C 1
ATOM 940 O O . ARG A 1 118 ? -5.512 12.894 -12.732 1.00 45.30 118 ARG A O 1
ATOM 948 N N . LYS A 1 119 ? -4.181 11.082 -13.036 1.00 37.21 119 LYS A N 1
ATOM 949 C CA . LYS A 1 119 ? -3.693 10.967 -11.671 1.00 35.19 119 LYS A CA 1
ATOM 950 C C . LYS A 1 119 ? -2.179 11.123 -11.745 1.00 38.30 119 LYS A C 1
ATOM 951 O O . LYS A 1 119 ? -1.522 10.446 -12.545 1.00 37.89 119 LYS A O 1
ATOM 957 N N . SER A 1 120 ? -1.627 12.051 -10.976 1.00 34.95 120 SER A N 1
ATOM 958 C CA . SER A 1 120 ? -0.185 12.274 -11.000 1.00 34.59 120 SER A CA 1
ATOM 959 C C . SER A 1 120 ? 0.588 11.168 -10.276 1.00 37.11 120 SER A C 1
ATOM 960 O O . SER A 1 120 ? 0.026 10.436 -9.455 1.00 35.75 120 SER A O 1
ATOM 963 N N . ALA A 1 121 ? 1.888 11.080 -10.572 1.00 33.74 121 ALA A N 1
ATOM 964 C CA . ALA A 1 121 ? 2.804 10.130 -9.958 1.00 33.93 121 ALA A CA 1
ATOM 965 C C . ALA A 1 121 ? 2.851 10.309 -8.433 1.00 39.32 121 ALA A C 1
ATOM 966 O O . ALA A 1 121 ? 2.854 9.318 -7.702 1.00 38.56 121 ALA A O 1
ATOM 968 N N . ARG A 1 122 ? 2.856 11.583 -7.972 1.00 37.33 122 ARG A N 1
ATOM 969 C CA . ARG A 1 122 ? 2.880 12.005 -6.573 1.00 37.30 122 ARG A CA 1
ATOM 970 C C . ARG A 1 122 ? 1.599 11.564 -5.864 1.00 40.17 122 ARG A C 1
ATOM 971 O O . ARG A 1 122 ? 1.674 11.057 -4.743 1.00 40.31 122 ARG A O 1
ATOM 979 N N . GLU A 1 123 ? 0.430 11.748 -6.521 1.00 36.20 123 GLU A N 1
ATOM 980 C CA . GLU A 1 123 ? -0.874 11.365 -5.990 1.00 36.09 123 GLU A CA 1
ATOM 981 C C . GLU A 1 123 ? -0.955 9.865 -5.801 1.00 38.56 123 GLU A C 1
ATOM 982 O O . GLU A 1 123 ? -1.405 9.426 -4.740 1.00 38.95 123 GLU A O 1
ATOM 988 N N . LEU A 1 124 ? -0.528 9.069 -6.821 1.00 32.33 124 LEU A N 1
ATOM 989 C CA . LEU A 1 124 ? -0.568 7.614 -6.704 1.00 30.67 124 LEU A CA 1
ATOM 990 C C . LEU A 1 124 ? 0.339 7.152 -5.568 1.00 35.65 124 LEU A C 1
ATOM 991 O O . LEU A 1 124 ? -0.100 6.346 -4.749 1.00 35.74 124 LEU A O 1
ATOM 996 N N . LEU A 1 125 ? 1.561 7.721 -5.473 1.00 32.76 125 LEU A N 1
ATOM 997 C CA . LEU A 1 125 ? 2.517 7.412 -4.401 1.00 32.95 125 LEU A CA 1
ATOM 998 C C . LEU A 1 125 ? 1.910 7.655 -3.000 1.00 37.83 125 LEU A C 1
ATOM 999 O O . LEU A 1 125 ? 2.019 6.785 -2.140 1.00 37.72 125 LEU A O 1
ATOM 1004 N N . ARG A 1 126 ? 1.252 8.826 -2.797 1.00 34.82 126 ARG A N 1
ATOM 1005 C CA . ARG A 1 126 ? 0.596 9.229 -1.536 1.00 34.42 126 ARG A CA 1
ATOM 1006 C C . ARG A 1 126 ? -0.495 8.212 -1.142 1.00 35.60 126 ARG A C 1
ATOM 1007 O O . ARG A 1 126 ? -0.567 7.810 0.013 1.00 35.02 126 ARG A O 1
ATOM 1015 N N . GLU A 1 127 ? -1.295 7.773 -2.118 1.00 31.44 127 GLU A N 1
ATOM 1016 C CA . GLU A 1 127 ? -2.343 6.762 -1.981 1.00 31.38 127 GLU A CA 1
ATOM 1017 C C . GLU A 1 127 ? -1.726 5.405 -1.618 1.00 36.06 127 GLU A C 1
ATOM 1018 O O . GLU A 1 127 ? -2.171 4.771 -0.662 1.00 36.78 127 GLU A O 1
ATOM 1024 N N . VAL A 1 128 ? -0.660 4.999 -2.342 1.00 30.36 128 VAL A N 1
ATOM 1025 C CA . VAL A 1 128 ? 0.066 3.753 -2.084 1.00 29.01 128 VAL A CA 1
ATOM 1026 C C . VAL A 1 128 ? 0.661 3.739 -0.664 1.00 32.52 128 VAL A C 1
ATOM 1027 O O . VAL A 1 128 ? 0.512 2.742 0.037 1.00 32.25 128 VAL A O 1
ATOM 1031 N N . GLU A 1 129 ? 1.313 4.841 -0.236 1.00 30.28 129 GLU A N 1
ATOM 1032 C CA . GLU A 1 129 ? 1.918 4.928 1.094 1.00 31.35 129 GLU A CA 1
ATOM 1033 C C . GLU A 1 129 ? 0.899 4.806 2.229 1.00 37.12 129 GLU A C 1
ATOM 1034 O O . GLU A 1 129 ? 1.177 4.121 3.217 1.00 37.28 129 GLU A O 1
ATOM 1040 N N . THR A 1 130 ? -0.292 5.411 2.056 1.00 35.21 130 THR A N 1
ATOM 1041 C CA . THR A 1 130 ? -1.407 5.367 3.025 1.00 35.37 130 THR A CA 1
ATOM 1042 C C . THR A 1 130 ? -1.963 3.936 3.117 1.00 38.58 130 THR A C 1
ATOM 1043 O O . THR A 1 130 ? -2.149 3.439 4.226 1.00 38.13 130 THR A O 1
ATOM 1047 N N . ILE A 1 131 ? -2.247 3.305 1.948 1.00 34.14 131 ILE A N 1
ATOM 1048 C CA . ILE A 1 131 ? -2.770 1.932 1.825 1.00 33.63 131 ILE A CA 1
ATOM 1049 C C . ILE A 1 131 ? -1.803 0.911 2.462 1.00 37.16 131 ILE A C 1
ATOM 1050 O O . ILE A 1 131 ? -2.251 0.053 3.215 1.00 37.27 131 ILE A O 1
ATOM 1055 N N . GLU A 1 132 ? -0.489 1.054 2.211 1.00 33.94 132 GLU A N 1
ATOM 1056 C CA . GLU A 1 132 ? 0.559 0.210 2.781 1.00 35.58 132 GLU A CA 1
ATOM 1057 C C . GLU A 1 132 ? 0.495 0.224 4.320 1.00 41.40 132 GLU A C 1
ATOM 1058 O O . GLU A 1 132 ? 0.537 -0.836 4.948 1.00 40.82 132 GLU A O 1
ATOM 1064 N N . ARG A 1 133 ? 0.449 1.436 4.911 1.00 39.18 133 ARG A N 1
ATOM 1065 C CA . ARG A 1 133 ? 0.410 1.649 6.357 1.00 39.51 133 ARG A CA 1
ATOM 1066 C C . ARG A 1 133 ? -0.858 1.110 6.978 1.00 42.00 133 ARG A C 1
ATOM 1067 O O . ARG A 1 133 ? -0.794 0.552 8.071 1.00 43.38 133 ARG A O 1
ATOM 1075 N N . ARG A 1 134 ? -1.992 1.250 6.271 1.00 36.64 134 ARG A N 1
ATOM 1076 C CA . ARG A 1 134 ? -3.300 0.789 6.713 1.00 36.20 134 ARG A CA 1
ATOM 1077 C C . ARG A 1 134 ? -3.360 -0.730 6.737 1.00 39.46 134 ARG A C 1
ATOM 1078 O O . ARG A 1 134 ? -3.825 -1.297 7.731 1.00 38.59 134 ARG A O 1
ATOM 1086 N N . ILE A 1 135 ? -2.881 -1.396 5.651 1.00 33.78 135 ILE A N 1
ATOM 1087 C CA . ILE A 1 135 ? -2.862 -2.857 5.564 1.00 31.88 135 ILE A CA 1
ATOM 1088 C C . ILE A 1 135 ? -2.002 -3.427 6.691 1.00 36.16 135 ILE A C 1
ATOM 1089 O O . ILE A 1 135 ? -2.451 -4.345 7.376 1.00 35.24 135 ILE A O 1
ATOM 1094 N N . GLU A 1 136 ? -0.803 -2.841 6.906 1.00 35.17 136 GLU A N 1
ATOM 1095 C CA . GLU A 1 136 ? 0.140 -3.250 7.948 1.00 36.64 136 GLU A CA 1
ATOM 1096 C C . GLU A 1 136 ? -0.476 -3.158 9.340 1.00 43.07 136 GLU A C 1
ATOM 1097 O O . GLU A 1 136 ? -0.328 -4.100 10.121 1.00 42.88 136 GLU A O 1
ATOM 1103 N N . ARG A 1 137 ? -1.186 -2.041 9.633 1.00 41.05 137 ARG A N 1
ATOM 1104 C CA . ARG A 1 137 ? -1.857 -1.802 10.912 1.00 41.05 137 ARG A CA 1
ATOM 1105 C C . ARG A 1 137 ? -2.961 -2.817 11.156 1.00 44.48 137 ARG A C 1
ATOM 1106 O O . ARG A 1 137 ? -3.042 -3.349 12.260 1.00 46.06 137 ARG A O 1
ATOM 1114 N N . ARG A 1 138 ? -3.788 -3.106 10.138 1.00 39.49 138 ARG A N 1
ATOM 1115 C CA . ARG A 1 138 ? -4.893 -4.071 10.232 1.00 39.51 138 ARG A CA 1
ATOM 1116 C C . ARG A 1 138 ? -4.382 -5.497 10.451 1.00 42.03 138 ARG A C 1
ATOM 1117 O O . ARG A 1 138 ? -5.030 -6.277 11.159 1.00 41.11 138 ARG A O 1
ATOM 1125 N N . VAL A 1 139 ? -3.230 -5.837 9.811 1.00 35.85 139 VAL A N 1
ATOM 1126 C CA . VAL A 1 139 ? -2.602 -7.147 9.941 1.00 33.98 139 VAL A CA 1
ATOM 1127 C C . VAL A 1 139 ? -1.997 -7.290 11.345 1.00 38.09 139 VAL A C 1
ATOM 1128 O O . VAL A 1 139 ? -2.177 -8.338 11.957 1.00 37.47 139 VAL A O 1
ATOM 1132 N N . ARG A 1 140 ? -1.358 -6.222 11.881 1.00 36.10 140 ARG A N 1
ATOM 1133 C CA . ARG A 1 140 ? -0.797 -6.225 13.239 1.00 36.98 140 ARG A CA 1
ATOM 1134 C C . ARG A 1 140 ? -1.899 -6.373 14.286 1.00 44.63 140 ARG A C 1
ATOM 1135 O O . ARG A 1 140 ? -1.716 -7.101 15.257 1.00 44.60 140 ARG A O 1
ATOM 1143 N N . LYS A 1 141 ? -3.058 -5.718 14.056 1.00 42.99 141 LYS A N 1
ATOM 1144 C CA . LYS A 1 141 ? -4.214 -5.763 14.939 1.00 43.84 141 LYS A CA 1
ATOM 1145 C C . LYS A 1 141 ? -4.811 -7.167 14.993 1.00 48.91 141 LYS A C 1
ATOM 1146 O O . LYS A 1 141 ? -4.962 -7.704 16.091 1.00 48.69 141 LYS A O 1
ATOM 1152 N N . ILE A 1 142 ? -5.136 -7.766 13.829 1.00 46.74 142 ILE A N 1
ATOM 1153 C CA . ILE A 1 142 ? -5.744 -9.099 13.790 1.00 47.58 142 ILE A CA 1
ATOM 1154 C C . ILE A 1 142 ? -4.771 -10.228 14.225 1.00 50.93 142 ILE A C 1
ATOM 1155 O O . ILE A 1 142 ? -5.237 -11.221 14.785 1.00 50.66 142 ILE A O 1
ATOM 1160 N N . THR A 1 143 ? -3.452 -10.082 13.982 1.00 45.50 143 THR A N 1
ATOM 1161 C CA . THR A 1 143 ? -2.506 -11.124 14.372 1.00 44.25 143 THR A CA 1
ATOM 1162 C C . THR A 1 143 ? -2.228 -11.069 15.881 1.00 49.91 143 THR A C 1
ATOM 1163 O O . THR A 1 143 ? -1.852 -12.087 16.461 1.00 49.71 143 THR A O 1
ATOM 1167 N N . SER A 1 144 ? -2.446 -9.896 16.514 1.00 47.57 144 SER A N 1
ATOM 1168 C CA . SER A 1 144 ? -2.312 -9.712 17.964 1.00 47.58 144 SER A CA 1
ATOM 1169 C C . SER A 1 144 ? -3.509 -10.378 18.641 1.00 51.75 144 SER A C 1
ATOM 1170 O O . SER A 1 144 ? -3.344 -11.043 19.663 1.00 52.01 144 SER A O 1
ATOM 1173 N N . GLU A 1 145 ? -4.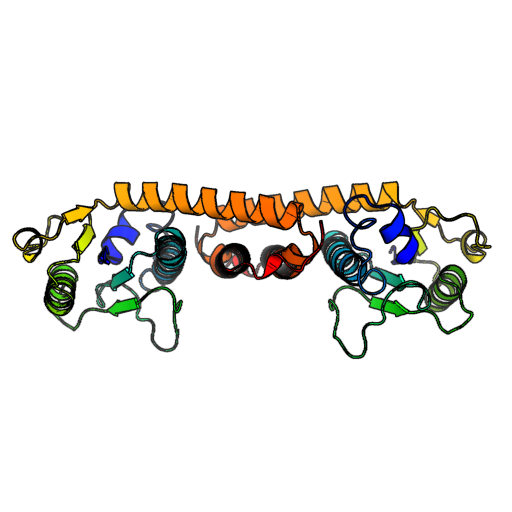698 -10.219 18.041 1.00 47.83 145 GLU A N 1
ATOM 1174 C CA . GLU A 1 145 ? -5.957 -10.784 18.507 1.00 48.25 145 GLU A CA 1
ATOM 1175 C C . GLU A 1 145 ? -5.970 -12.295 18.334 1.00 50.57 145 GLU A C 1
ATOM 1176 O O . GLU A 1 145 ? -6.260 -12.994 19.297 1.00 51.46 145 GLU A O 1
ATOM 1182 N N . LYS A 1 146 ? -5.647 -12.792 17.119 1.00 43.17 146 LYS A N 1
ATOM 1183 C CA . LYS A 1 146 ? -5.582 -14.215 16.790 1.00 41.67 146 LYS A CA 1
ATOM 1184 C C . LYS A 1 146 ? -4.099 -14.624 16.562 1.00 44.04 146 LYS A C 1
ATOM 1185 O O . LYS A 1 146 ? -3.604 -14.545 15.428 1.00 43.26 146 LYS A O 1
ATOM 1191 N N . PRO A 1 147 ? -3.369 -15.031 17.639 1.00 39.41 147 PRO A N 1
ATOM 1192 C CA . PRO A 1 147 ? -1.942 -15.364 17.487 1.00 38.58 147 PRO A CA 1
ATOM 1193 C C . PRO A 1 147 ? -1.635 -16.467 16.473 1.00 42.42 147 PRO A C 1
ATOM 1194 O O . PRO A 1 147 ? -0.619 -16.352 15.789 1.00 42.39 147 PRO A O 1
ATOM 1198 N N . ALA A 1 148 ? -2.524 -17.479 16.311 1.00 38.22 148 ALA A N 1
ATOM 1199 C CA . ALA A 1 148 ? -2.321 -18.552 15.324 1.00 38.01 148 ALA A CA 1
ATOM 1200 C C . ALA A 1 148 ? -2.362 -18.065 13.855 1.00 41.87 148 ALA A C 1
ATOM 1201 O O . ALA A 1 148 ? -1.818 -18.732 12.965 1.00 42.11 148 ALA A O 1
ATOM 1203 N N . GLY A 1 149 ? -2.972 -16.898 13.630 1.00 38.53 149 GLY A N 1
ATOM 1204 C CA . GLY A 1 149 ? -3.053 -16.289 12.304 1.00 38.46 149 GLY A CA 1
ATOM 1205 C C . GLY A 1 149 ? -1.785 -15.556 11.888 1.00 41.29 149 GLY A C 1
ATOM 1206 O O . GLY A 1 149 ? -1.678 -15.124 10.738 1.00 40.71 149 GLY A O 1
ATOM 1207 N N . LYS A 1 150 ? -0.818 -15.408 12.824 1.00 36.93 150 LYS A N 1
ATOM 1208 C CA . LYS A 1 150 ? 0.468 -14.722 12.631 1.00 36.51 150 LYS A CA 1
ATOM 1209 C C . LYS A 1 150 ? 1.620 -15.654 12.219 1.00 39.76 150 LYS A C 1
ATOM 1210 O O . LYS A 1 150 ? 2.655 -15.157 11.778 1.00 40.67 150 LYS A O 1
ATOM 1216 N N . ILE A 1 151 ? 1.449 -16.986 12.369 1.00 33.93 151 ILE A N 1
ATOM 1217 C CA . ILE A 1 151 ? 2.489 -18.001 12.143 1.00 32.31 151 ILE A CA 1
ATOM 1218 C C . ILE A 1 151 ? 3.138 -17.933 10.730 1.00 33.70 151 ILE A C 1
ATOM 1219 O O . ILE A 1 151 ? 4.375 -17.862 10.654 1.00 31.34 151 ILE A O 1
ATOM 1224 N N . ALA A 1 152 ? 2.333 -17.945 9.640 1.00 29.15 152 ALA A N 1
ATOM 1225 C CA . ALA A 1 152 ? 2.864 -17.869 8.267 1.00 29.23 152 ALA A CA 1
ATOM 1226 C C . ALA A 1 152 ? 3.654 -16.564 8.048 1.00 34.08 152 ALA A C 1
ATOM 1227 O O . ALA A 1 152 ? 4.723 -16.580 7.441 1.00 35.39 152 ALA A O 1
ATOM 1229 N N . LEU A 1 153 ? 3.152 -15.462 8.596 1.00 30.87 153 LEU A N 1
ATOM 1230 C CA . LEU A 1 153 ? 3.775 -14.152 8.519 1.00 31.72 153 LEU A CA 1
ATOM 1231 C C . LEU A 1 153 ? 5.093 -14.097 9.301 1.00 34.03 153 LEU A C 1
ATOM 1232 O O . LEU A 1 153 ? 6.094 -13.632 8.750 1.00 32.44 153 LEU A O 1
ATOM 1237 N N . SER A 1 154 ? 5.096 -14.577 10.567 1.00 29.20 154 SER A N 1
ATOM 1238 C CA . SER A 1 154 ? 6.285 -14.628 11.417 1.00 28.19 154 SER A CA 1
ATOM 1239 C C . SER A 1 154 ? 7.380 -15.458 10.766 1.00 31.94 154 SER A C 1
ATOM 1240 O O . SER A 1 154 ? 8.547 -15.084 10.857 1.00 32.21 154 SER A O 1
ATOM 1243 N N . GLU A 1 155 ? 7.003 -16.563 10.102 1.00 27.81 155 GLU A N 1
ATOM 1244 C CA . GLU A 1 155 ? 7.923 -17.419 9.372 1.00 28.32 155 GLU A CA 1
ATOM 1245 C C . GLU A 1 155 ? 8.574 -16.647 8.212 1.00 31.80 155 GLU A C 1
ATOM 1246 O O . GLU A 1 155 ? 9.773 -16.782 7.999 1.00 32.33 155 GLU A O 1
ATOM 1252 N N . GLU A 1 156 ? 7.802 -15.796 7.521 1.00 27.57 156 GLU A N 1
ATOM 1253 C CA . GLU A 1 156 ? 8.322 -14.944 6.444 1.00 26.46 156 GLU A CA 1
ATOM 1254 C C . GLU A 1 156 ? 9.223 -13.815 7.001 1.00 30.35 156 GLU A C 1
ATOM 1255 O O . GLU A 1 156 ? 10.251 -13.518 6.399 1.00 30.51 156 GLU A O 1
ATOM 1261 N N . VAL A 1 157 ? 8.862 -13.227 8.163 1.00 26.93 157 VAL A N 1
ATOM 1262 C CA . VAL A 1 157 ? 9.678 -12.214 8.863 1.00 26.84 157 VAL A CA 1
ATOM 1263 C C . VAL A 1 157 ? 11.047 -12.863 9.204 1.00 31.66 157 VAL A C 1
ATOM 1264 O O . VAL A 1 157 ? 12.101 -12.299 8.887 1.00 31.48 157 VAL A O 1
ATOM 1268 N N . LEU A 1 158 ? 11.004 -14.057 9.824 1.00 27.81 158 LEU A N 1
ATOM 1269 C CA . LEU A 1 158 ? 12.182 -14.820 10.217 1.00 28.68 158 LEU A CA 1
ATOM 1270 C C . LEU A 1 158 ? 13.077 -15.167 9.023 1.00 33.51 158 LEU A C 1
ATOM 1271 O O . LEU A 1 158 ? 14.290 -14.985 9.122 1.00 32.54 158 LEU A O 1
ATOM 1276 N N . LYS A 1 159 ? 12.479 -15.620 7.897 1.00 31.56 159 LYS A N 1
ATOM 1277 C CA . LYS A 1 159 ? 13.206 -15.915 6.658 1.00 32.94 159 LYS A CA 1
ATOM 1278 C C . LYS A 1 159 ? 13.954 -14.684 6.132 1.00 37.69 159 LYS A C 1
ATOM 1279 O O . LYS A 1 159 ? 15.110 -14.813 5.731 1.00 38.04 159 LYS A O 1
ATOM 1285 N N . THR A 1 160 ? 13.313 -13.495 6.173 1.00 34.45 160 THR A N 1
ATOM 1286 C CA . THR A 1 160 ? 13.903 -12.220 5.761 1.00 34.70 160 THR A CA 1
ATOM 1287 C C . THR A 1 160 ? 15.106 -11.850 6.667 1.00 40.71 160 THR A C 1
ATOM 1288 O O . THR A 1 160 ? 16.117 -11.353 6.160 1.00 40.63 160 THR A O 1
ATOM 1292 N N . PHE A 1 161 ? 14.979 -12.082 7.993 1.00 37.45 161 PHE A N 1
ATOM 1293 C CA . PHE A 1 161 ? 16.029 -11.800 8.987 1.00 37.48 161 PHE A CA 1
ATOM 1294 C C . PHE A 1 161 ? 17.258 -12.673 8.717 1.00 42.30 161 PHE A C 1
ATOM 1295 O O . PHE A 1 161 ? 18.381 -12.185 8.765 1.00 42.35 161 PHE A O 1
ATOM 1303 N N . GLU A 1 162 ? 17.027 -13.953 8.420 1.00 39.44 162 GLU A N 1
ATOM 1304 C CA . GLU A 1 162 ? 18.070 -14.925 8.132 1.00 39.50 162 GLU A CA 1
ATOM 1305 C C . GLU A 1 162 ? 18.736 -14.655 6.784 1.00 46.80 162 GLU A C 1
ATOM 1306 O O . GLU A 1 162 ? 19.956 -14.788 6.688 1.00 45.73 162 GLU A O 1
ATOM 1312 N N . LYS A 1 163 ? 17.943 -14.253 5.755 1.00 45.95 163 LYS A N 1
ATOM 1313 C CA . LYS A 1 163 ? 18.443 -13.881 4.423 1.00 46.26 163 LYS A CA 1
ATOM 1314 C C . LYS A 1 163 ? 19.407 -12.700 4.580 1.00 51.63 163 LYS A C 1
ATOM 1315 O O . LYS A 1 163 ? 20.525 -12.768 4.072 1.00 50.57 163 LYS A O 1
ATOM 1321 N N . TRP A 1 164 ? 18.997 -11.656 5.342 1.00 49.63 164 TRP A N 1
ATOM 1322 C CA . TRP A 1 164 ? 19.841 -10.497 5.610 1.00 51.28 164 TRP A CA 1
ATOM 1323 C C . TRP A 1 164 ? 21.164 -10.891 6.303 1.00 55.38 164 TRP A C 1
ATOM 1324 O O . TRP A 1 164 ? 22.238 -10.497 5.835 1.00 55.88 164 TRP A O 1
ATOM 1335 N N . ARG A 1 165 ? 21.073 -11.652 7.413 1.00 50.50 165 ARG A N 1
ATOM 1336 C CA . ARG A 1 165 ? 22.205 -12.081 8.239 1.00 49.54 165 ARG A CA 1
ATOM 1337 C C . ARG A 1 165 ? 23.279 -12.852 7.462 1.00 53.47 165 ARG A C 1
ATOM 1338 O O . ARG A 1 165 ? 24.462 -12.629 7.697 1.00 53.25 165 ARG A O 1
ATOM 1346 N N . ARG A 1 166 ? 22.870 -13.731 6.533 1.00 50.50 166 ARG A N 1
ATOM 1347 C CA . ARG A 1 166 ? 23.797 -14.516 5.718 1.00 50.76 166 ARG A CA 1
ATOM 1348 C C . ARG A 1 166 ? 24.250 -13.767 4.422 1.00 56.59 166 ARG A C 1
ATOM 1349 O O . ARG A 1 166 ? 24.922 -14.350 3.569 1.00 56.21 166 ARG A O 1
ATOM 1357 N N . GLY A 1 167 ? 23.901 -12.481 4.324 1.00 54.62 167 GLY A N 1
ATOM 1358 C CA . GLY A 1 167 ? 24.252 -11.609 3.205 1.00 55.21 167 GLY A CA 1
ATOM 1359 C C . GLY A 1 167 ? 23.565 -11.893 1.878 1.00 60.25 167 GLY A C 1
ATOM 1360 O O . GLY A 1 167 ? 24.125 -11.575 0.822 1.00 60.75 167 GLY A O 1
ATOM 1361 N N . ASP A 1 168 ? 22.344 -12.477 1.906 1.00 55.39 168 ASP A N 1
ATOM 1362 C CA . ASP A 1 168 ? 21.581 -12.780 0.692 1.00 54.62 168 ASP A CA 1
ATOM 1363 C C . ASP A 1 168 ? 20.952 -11.524 0.071 1.00 57.15 168 ASP A C 1
ATOM 1364 O O . ASP A 1 168 ? 20.631 -11.533 -1.117 1.00 56.88 168 ASP A O 1
ATOM 1369 N N . LEU A 1 169 ? 20.774 -10.452 0.864 1.00 53.69 169 LEU A N 1
ATOM 1370 C CA . LEU A 1 169 ? 20.167 -9.203 0.388 1.00 53.53 169 LEU A CA 1
ATOM 1371 C C . LEU A 1 169 ? 21.208 -8.124 0.003 1.00 59.37 169 LEU A C 1
ATOM 1372 O O . LEU A 1 169 ? 20.832 -7.004 -0.375 1.00 59.34 169 LEU A O 1
ATOM 1377 N N . ASP A 1 170 ? 22.511 -8.470 0.079 1.00 56.41 170 ASP A N 1
ATOM 1378 C CA . ASP A 1 170 ? 23.621 -7.572 -0.269 1.00 56.11 170 ASP A CA 1
ATOM 1379 C C . ASP A 1 170 ? 23.576 -7.180 -1.756 1.00 58.96 170 ASP A C 1
ATOM 1380 O O . ASP A 1 170 ? 23.744 -6.002 -2.073 1.00 59.02 170 ASP A O 1
ATOM 1385 N N . ALA A 1 171 ? 23.284 -8.163 -2.644 1.00 53.90 171 ALA A N 1
ATOM 1386 C CA . ALA A 1 171 ? 23.156 -8.013 -4.097 1.00 53.19 171 ALA A CA 1
ATOM 1387 C C . ALA A 1 171 ? 22.079 -6.992 -4.524 1.00 57.92 171 ALA A C 1
ATOM 1388 O O . ALA A 1 171 ? 22.211 -6.383 -5.589 1.00 58.34 171 ALA A O 1
ATOM 1390 N N . ALA A 1 172 ? 21.017 -6.816 -3.704 1.00 53.14 172 ALA A N 1
ATOM 1391 C CA . ALA A 1 172 ? 19.896 -5.906 -3.976 1.00 51.83 172 ALA A CA 1
ATOM 1392 C C . ALA A 1 172 ? 20.288 -4.436 -3.812 1.00 53.72 172 ALA A C 1
ATOM 1393 O O . ALA A 1 172 ? 21.171 -4.122 -3.009 1.00 53.37 172 ALA A O 1
ATOM 1395 N N . ALA A 1 173 ? 19.627 -3.541 -4.571 1.00 48.79 173 ALA A N 1
ATOM 1396 C CA . ALA A 1 173 ? 19.901 -2.100 -4.575 1.00 48.40 173 ALA A CA 1
ATOM 1397 C C . ALA A 1 173 ? 19.192 -1.314 -3.473 1.00 52.80 173 ALA A C 1
ATOM 1398 O O . ALA A 1 173 ? 18.164 -1.757 -2.958 1.00 52.34 173 ALA A O 1
ATOM 1400 N N . LEU A 1 174 ? 19.734 -0.119 -3.143 1.00 49.85 174 LEU A N 1
ATOM 1401 C CA . LEU A 1 174 ? 19.199 0.805 -2.145 1.00 58.75 174 LEU A CA 1
ATOM 1402 C C . LEU A 1 174 ? 18.816 2.135 -2.792 1.00 84.16 174 LEU A C 1
ATOM 1403 O O . LEU A 1 174 ? 17.925 2.822 -2.297 1.00 56.14 174 LEU A O 1
ATOM 1405 C CA . MET B 1 1 ? 27.313 -23.825 24.411 1.00 65.54 1 MET D CA 1
ATOM 1406 C C . MET B 1 1 ? 26.138 -24.110 25.367 1.00 64.79 1 MET D C 1
ATOM 1407 O O . MET B 1 1 ? 26.304 -24.846 26.337 1.00 64.82 1 MET D O 1
ATOM 1412 N N . ASP B 1 2 ? 24.961 -23.539 25.074 1.00 56.81 2 ASP D N 1
ATOM 1413 C CA . ASP B 1 2 ? 23.739 -23.661 25.862 1.00 54.59 2 ASP D CA 1
ATOM 1414 C C . ASP B 1 2 ? 22.617 -24.344 25.060 1.00 53.35 2 ASP D C 1
ATOM 1415 O O . ASP B 1 2 ? 22.331 -23.939 23.931 1.00 53.38 2 ASP D O 1
ATOM 1420 N N . ILE B 1 3 ? 22.000 -25.386 25.635 1.00 44.65 3 ILE D N 1
ATOM 1421 C CA . ILE B 1 3 ? 20.853 -26.070 25.033 1.00 42.21 3 ILE D CA 1
ATOM 1422 C C . ILE B 1 3 ? 19.635 -25.720 25.909 1.00 42.31 3 ILE D C 1
ATOM 1423 O O . ILE B 1 3 ? 19.732 -25.808 27.137 1.00 42.80 3 ILE D O 1
ATOM 1428 N N . LEU B 1 4 ? 18.497 -25.336 25.287 1.00 34.11 4 LEU D N 1
ATOM 1429 C CA . LEU B 1 4 ? 17.265 -24.995 26.011 1.00 31.37 4 LEU D CA 1
ATOM 1430 C C . LEU B 1 4 ? 16.222 -26.091 25.841 1.00 31.56 4 LEU D C 1
ATOM 1431 O O . LEU B 1 4 ? 15.833 -26.395 24.719 1.00 30.03 4 LEU D O 1
ATOM 1436 N N . LEU B 1 5 ? 15.796 -26.694 26.966 1.00 27.98 5 LEU D N 1
ATOM 1437 C CA . LEU B 1 5 ? 14.781 -27.751 27.022 1.00 27.64 5 LEU D CA 1
ATOM 1438 C C . LEU B 1 5 ? 13.554 -27.077 27.597 1.00 32.29 5 LEU D C 1
ATOM 1439 O O . LEU B 1 5 ? 13.626 -26.498 28.679 1.00 32.74 5 LEU D O 1
ATOM 1444 N N . VAL B 1 6 ? 12.461 -27.049 26.826 1.00 27.79 6 VAL D N 1
ATOM 1445 C CA . VAL B 1 6 ? 11.252 -26.313 27.189 1.00 27.25 6 VAL D CA 1
ATOM 1446 C C . VAL B 1 6 ? 10.091 -27.217 27.610 1.00 30.17 6 VAL D C 1
ATOM 1447 O O . VAL B 1 6 ? 9.721 -28.127 26.876 1.00 28.51 6 VAL D O 1
ATOM 1451 N N . ASP B 1 7 ? 9.490 -26.918 28.777 1.00 28.16 7 ASP D N 1
ATOM 1452 C CA . ASP B 1 7 ? 8.286 -27.594 29.258 1.00 27.48 7 ASP D CA 1
ATOM 1453 C C . ASP B 1 7 ? 7.150 -26.853 28.545 1.00 31.56 7 ASP D C 1
ATOM 1454 O O . ASP B 1 7 ? 6.710 -25.788 28.993 1.00 31.06 7 ASP D O 1
ATOM 1459 N N . GLY B 1 8 ? 6.764 -27.401 27.400 1.00 29.13 8 GLY D N 1
ATOM 1460 C CA . GLY B 1 8 ? 5.758 -26.851 26.501 1.00 30.04 8 GLY D CA 1
ATOM 1461 C C . GLY B 1 8 ? 4.414 -26.521 27.121 1.00 35.82 8 GLY D C 1
ATOM 1462 O O . GLY B 1 8 ? 3.909 -25.410 26.942 1.00 34.58 8 GLY D O 1
ATOM 1463 N N . TYR B 1 9 ? 3.813 -27.490 27.836 1.00 34.29 9 TYR D N 1
ATOM 1464 C CA . TYR B 1 9 ? 2.521 -27.294 28.499 1.00 34.85 9 TYR D CA 1
ATOM 1465 C C . TYR B 1 9 ? 2.589 -26.180 29.545 1.00 37.09 9 TYR D C 1
ATOM 1466 O O . TYR B 1 9 ? 1.658 -25.375 29.635 1.00 38.13 9 TYR D O 1
ATOM 1475 N N . ASN B 1 10 ? 3.682 -26.128 30.319 1.00 30.86 10 ASN D N 1
ATOM 1476 C CA . ASN B 1 10 ? 3.870 -25.098 31.326 1.00 30.64 10 ASN D CA 1
ATOM 1477 C C . ASN B 1 10 ? 3.902 -23.690 30.719 1.00 33.77 10 ASN D C 1
ATOM 1478 O O . ASN B 1 10 ? 3.327 -22.779 31.314 1.00 33.53 10 ASN D O 1
ATOM 1483 N N . MET B 1 11 ? 4.563 -23.515 29.546 1.00 28.24 11 MET D N 1
ATOM 1484 C CA . MET B 1 11 ? 4.632 -22.212 28.867 1.00 27.47 11 MET D CA 1
ATOM 1485 C C . MET B 1 11 ? 3.246 -21.807 28.444 1.00 33.01 11 MET D C 1
ATOM 1486 O O . MET B 1 11 ? 2.852 -20.672 28.678 1.00 33.49 11 MET D O 1
ATOM 1491 N N . ILE B 1 12 ? 2.499 -22.752 27.844 1.00 31.16 12 ILE D N 1
ATOM 1492 C CA . ILE B 1 12 ? 1.132 -22.568 27.367 1.00 31.34 12 ILE D CA 1
ATOM 1493 C C . ILE B 1 12 ? 0.226 -21.998 28.482 1.00 38.96 12 ILE D C 1
ATOM 1494 O O . ILE B 1 12 ? -0.433 -20.994 28.258 1.00 39.28 12 ILE D O 1
ATOM 1499 N N . GLY B 1 13 ? 0.265 -22.607 29.663 1.00 36.47 13 GLY D N 1
ATOM 1500 C CA . GLY B 1 13 ? -0.530 -22.185 30.813 1.00 36.77 13 GLY D CA 1
ATOM 1501 C C . GLY B 1 13 ? -0.089 -20.897 31.479 1.00 41.63 13 GLY D C 1
ATOM 1502 O O . GLY B 1 13 ? -0.890 -20.270 32.175 1.00 42.85 13 GLY D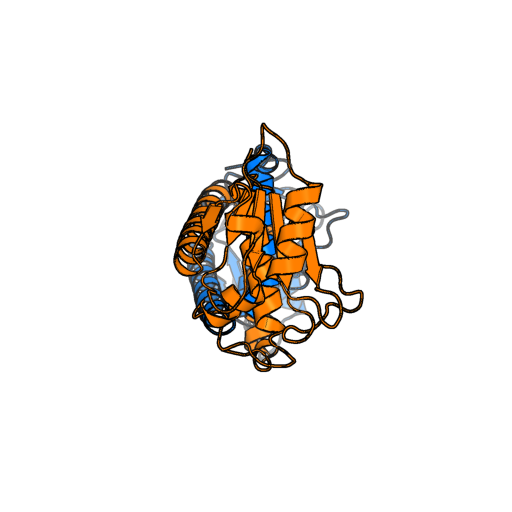 O 1
ATOM 1503 N N . ALA B 1 14 ? 1.176 -20.481 31.277 1.00 37.12 14 ALA D N 1
ATOM 1504 C CA . ALA B 1 14 ? 1.730 -19.276 31.920 1.00 36.42 14 ALA D CA 1
ATOM 1505 C C . ALA B 1 14 ? 1.796 -18.016 31.037 1.00 42.08 14 ALA D C 1
ATOM 1506 O O . ALA B 1 14 ? 1.864 -16.916 31.578 1.00 43.81 14 ALA D O 1
ATOM 1508 N N . TRP B 1 15 ? 1.814 -18.163 29.704 1.00 37.21 15 TRP D N 1
ATOM 1509 C CA . TRP B 1 15 ? 1.926 -17.020 28.799 1.00 36.62 15 TRP D CA 1
ATOM 1510 C C . TRP B 1 15 ? 0.539 -16.504 28.410 1.00 43.92 15 TRP D C 1
ATOM 1511 O O . TRP B 1 15 ? -0.299 -17.299 27.963 1.00 44.02 15 TRP D O 1
ATOM 1522 N N . PRO B 1 16 ? 0.272 -15.183 28.605 1.00 42.90 16 PRO D N 1
ATOM 1523 C CA . PRO B 1 16 ? -1.070 -14.641 28.312 1.00 43.20 16 PRO D CA 1
ATOM 1524 C C . PRO B 1 16 ? -1.590 -14.883 26.900 1.00 47.02 16 PRO D C 1
ATOM 1525 O O . PRO B 1 16 ? -2.764 -15.219 26.748 1.00 47.97 16 PRO D O 1
ATOM 1529 N N . GLN B 1 17 ? -0.710 -14.793 25.889 1.00 41.91 17 GLN D N 1
ATOM 1530 C CA . GLN B 1 17 ? -1.064 -14.982 24.481 1.00 41.59 17 GLN D CA 1
ATOM 1531 C C . GLN B 1 17 ? -1.380 -16.441 24.157 1.00 43.33 17 GLN D C 1
ATOM 1532 O O . GLN B 1 17 ? -1.984 -16.714 23.120 1.00 43.68 17 GLN D O 1
ATOM 1538 N N . LEU B 1 18 ? -0.970 -17.373 25.040 1.00 37.42 18 LEU D N 1
ATOM 1539 C CA . LEU B 1 18 ? -1.120 -18.820 24.838 1.00 35.63 18 LEU D CA 1
ATOM 1540 C C . LEU B 1 18 ? -2.235 -19.471 25.655 1.00 36.81 18 LEU D C 1
ATOM 1541 O O . LEU B 1 18 ? -2.950 -20.316 25.117 1.00 33.16 18 LEU D O 1
ATOM 1546 N N . LYS B 1 19 ? -2.341 -19.125 26.956 1.00 35.68 19 LYS D N 1
ATOM 1547 C CA . LYS B 1 19 ? -3.273 -19.751 27.915 1.00 37.33 19 LYS D CA 1
ATOM 1548 C C . LYS B 1 19 ? -4.744 -19.837 27.455 1.00 44.82 19 LYS D C 1
ATOM 1549 O O . LYS B 1 19 ? -5.429 -20.769 27.874 1.00 44.58 19 LYS D O 1
ATOM 1555 N N . ASP B 1 20 ? -5.208 -18.931 26.572 1.00 43.23 20 ASP D N 1
ATOM 1556 C CA . ASP B 1 20 ? -6.598 -18.966 26.121 1.00 43.96 20 ASP D CA 1
ATOM 1557 C C . ASP B 1 20 ? -6.802 -19.677 24.769 1.00 48.81 20 ASP D C 1
ATOM 1558 O O . ASP B 1 20 ? -7.941 -19.758 24.298 1.00 48.92 20 ASP D O 1
ATOM 1563 N N . LEU B 1 21 ? -5.729 -20.228 24.167 1.00 44.79 21 LEU D N 1
ATOM 1564 C CA . LEU B 1 21 ? -5.839 -20.943 22.891 1.00 45.21 21 LEU D CA 1
ATOM 1565 C C . LEU B 1 21 ? -5.948 -22.460 23.200 1.00 50.44 21 LEU D C 1
ATOM 1566 O O . LEU B 1 21 ? -5.150 -23.283 22.736 1.00 48.62 21 LEU D O 1
ATOM 1571 N N . LYS B 1 22 ? -6.991 -22.799 23.976 1.00 49.29 22 LYS D N 1
ATOM 1572 C CA . LYS B 1 22 ? -7.299 -24.122 24.545 1.00 49.62 22 LYS D CA 1
ATOM 1573 C C . LYS B 1 22 ? -8.021 -25.123 23.624 1.00 55.03 22 LYS D C 1
ATOM 1574 O O . LYS B 1 22 ? -8.027 -26.317 23.944 1.00 55.19 22 LYS D O 1
ATOM 1580 N N . ALA B 1 23 ? -8.611 -24.668 22.505 1.00 52.65 23 ALA D N 1
ATOM 1581 C CA . ALA B 1 23 ? -9.351 -25.551 21.586 1.00 53.07 23 ALA D CA 1
ATOM 1582 C C . ALA B 1 23 ? -8.517 -26.716 21.048 1.00 58.59 23 ALA D C 1
ATOM 1583 O O . ALA B 1 23 ? -7.314 -26.561 20.821 1.00 58.38 23 ALA D O 1
ATOM 1585 N N . ASN B 1 24 ? -9.163 -27.895 20.887 1.00 55.26 24 ASN D N 1
ATOM 1586 C CA . ASN B 1 24 ? -8.571 -29.139 20.373 1.00 55.02 24 ASN D CA 1
ATOM 1587 C C . ASN B 1 24 ? -7.217 -29.466 21.049 1.00 57.78 24 ASN D C 1
ATOM 1588 O O . ASN B 1 24 ? -6.204 -29.645 20.369 1.00 57.63 24 ASN D O 1
ATOM 1593 N N . SER B 1 25 ? -7.219 -29.507 22.406 1.00 53.12 25 SER D N 1
ATOM 1594 C CA . SER B 1 25 ? -6.066 -29.797 23.280 1.00 52.05 25 SER D CA 1
ATOM 1595 C C . SER B 1 25 ? -4.876 -28.825 23.050 1.00 52.31 25 SER D C 1
ATOM 1596 O O . SER B 1 25 ? -3.731 -29.251 22.829 1.00 51.26 25 SER D O 1
ATOM 1599 N N . PHE B 1 26 ? -5.178 -27.509 23.121 1.00 46.25 26 PHE D N 1
ATOM 1600 C CA . PHE B 1 26 ? -4.232 -26.389 22.975 1.00 44.55 26 PHE D CA 1
ATOM 1601 C C . PHE B 1 26 ? -3.449 -26.405 21.645 1.00 43.94 26 PHE D C 1
ATOM 1602 O O . PHE B 1 26 ? -2.270 -26.048 21.628 1.00 42.52 26 PHE D O 1
ATOM 1610 N N . GLU B 1 27 ? -4.118 -26.810 20.539 1.00 38.88 27 GLU D N 1
ATOM 1611 C CA . GLU B 1 27 ? -3.527 -26.930 19.205 1.00 38.83 27 GLU D CA 1
ATOM 1612 C C . GLU B 1 27 ? -2.919 -25.614 18.709 1.00 41.96 27 GLU D C 1
ATOM 1613 O O . GLU B 1 27 ? -1.805 -25.614 18.193 1.00 41.46 27 GLU D O 1
ATOM 1619 N N . GLU B 1 28 ? -3.654 -24.510 18.882 1.00 37.98 28 GLU D N 1
ATOM 1620 C CA . GLU B 1 28 ? -3.216 -23.183 18.476 1.00 37.52 28 GLU D CA 1
ATOM 1621 C C . GLU B 1 28 ? -2.095 -22.694 19.384 1.00 40.74 28 GLU D C 1
ATOM 1622 O O . GLU B 1 28 ? -1.104 -22.168 18.878 1.00 41.53 28 GLU D O 1
ATOM 1628 N N . ALA B 1 29 ? -2.211 -22.929 20.700 1.00 35.77 29 ALA D N 1
ATOM 1629 C CA . ALA B 1 29 ? -1.184 -22.528 21.672 1.00 35.75 29 ALA D CA 1
ATOM 1630 C C . ALA B 1 29 ? 0.158 -23.234 21.400 1.00 39.11 29 ALA D C 1
ATOM 1631 O O . ALA B 1 29 ? 1.214 -22.596 21.460 1.00 40.66 29 ALA D O 1
ATOM 1633 N N . ARG B 1 30 ? 0.097 -24.524 21.042 1.00 33.39 30 ARG D N 1
ATOM 1634 C CA . ARG B 1 30 ? 1.240 -25.366 20.680 1.00 32.42 30 ARG D CA 1
ATOM 1635 C C . ARG B 1 30 ? 1.945 -24.797 19.442 1.00 34.08 30 ARG D C 1
ATOM 1636 O O . ARG B 1 30 ? 3.160 -24.609 19.462 1.00 33.04 30 ARG D O 1
ATOM 1644 N N . ASP B 1 31 ? 1.171 -24.503 18.387 1.00 31.14 31 ASP D N 1
ATOM 1645 C CA . ASP B 1 31 ? 1.667 -23.936 17.136 1.00 31.08 31 ASP D CA 1
ATOM 1646 C C . ASP B 1 31 ? 2.351 -22.575 17.331 1.00 33.52 31 ASP D C 1
ATOM 1647 O O . ASP B 1 31 ? 3.435 -22.370 16.788 1.00 32.95 31 ASP D O 1
ATOM 1652 N N . VAL B 1 32 ? 1.731 -21.665 18.114 1.00 28.69 32 VAL D N 1
ATOM 1653 C CA . VAL B 1 32 ? 2.287 -20.341 18.401 1.00 28.17 32 VAL D CA 1
ATOM 1654 C C . VAL B 1 32 ? 3.598 -20.503 19.181 1.00 30.99 32 VAL D C 1
ATOM 1655 O O . VAL B 1 32 ? 4.601 -19.882 18.819 1.00 31.47 32 VAL D O 1
ATOM 1659 N N . LEU B 1 33 ? 3.605 -21.384 20.200 1.00 26.25 33 LEU D N 1
ATOM 1660 C CA . LEU B 1 33 ? 4.806 -21.656 21.000 1.00 25.79 33 LEU D CA 1
ATOM 1661 C C . LEU B 1 33 ? 5.973 -22.165 20.150 1.00 29.37 33 LEU D C 1
ATOM 1662 O O . LEU B 1 33 ? 7.082 -21.658 20.303 1.00 29.45 33 LEU D O 1
ATOM 1667 N N . ILE B 1 34 ? 5.721 -23.124 19.236 1.00 25.82 34 ILE D N 1
ATOM 1668 C CA . ILE B 1 34 ? 6.754 -23.642 18.320 1.00 25.63 34 ILE D CA 1
ATOM 1669 C C . ILE B 1 34 ? 7.373 -22.519 17.452 1.00 28.95 34 ILE D C 1
ATOM 1670 O O . ILE B 1 34 ? 8.600 -22.484 17.283 1.00 28.22 34 ILE D O 1
ATOM 1675 N N . GLN B 1 35 ? 6.525 -21.606 16.928 1.00 25.54 35 GLN D N 1
ATOM 1676 C CA . GLN B 1 35 ? 6.965 -20.473 16.115 1.00 25.35 35 GLN D CA 1
ATOM 1677 C C . GLN B 1 35 ? 7.818 -19.512 16.946 1.00 30.02 35 GLN D C 1
ATOM 1678 O O . GLN B 1 35 ? 8.867 -19.085 16.470 1.00 30.44 35 GLN D O 1
ATOM 1684 N N . LYS B 1 36 ? 7.406 -19.227 18.197 1.00 26.99 36 LYS D N 1
ATOM 1685 C CA . LYS B 1 36 ? 8.174 -18.394 19.126 1.00 27.62 36 LYS D CA 1
ATOM 1686 C C . LYS B 1 36 ? 9.548 -19.011 19.405 1.00 31.88 36 LYS D C 1
ATOM 1687 O O . LYS B 1 36 ? 10.551 -18.288 19.435 1.00 32.20 36 LYS D O 1
ATOM 1693 N N . MET B 1 37 ? 9.595 -20.344 19.578 1.00 26.87 37 MET D N 1
ATOM 1694 C CA . MET B 1 37 ? 10.836 -21.068 19.833 1.00 26.47 37 MET D CA 1
ATOM 1695 C C . MET B 1 37 ? 11.748 -21.134 18.590 1.00 32.15 37 MET D C 1
ATOM 1696 O O . MET B 1 37 ? 12.967 -21.221 18.743 1.00 30.70 37 MET D O 1
ATOM 1701 N N . ALA B 1 38 ? 11.154 -21.047 17.371 1.00 29.89 38 ALA D N 1
ATOM 1702 C CA . ALA B 1 38 ? 11.892 -20.998 16.099 1.00 30.30 38 ALA D CA 1
ATOM 1703 C C . ALA B 1 38 ? 12.652 -19.656 16.033 1.00 34.18 38 ALA D C 1
ATOM 1704 O O . ALA B 1 38 ? 13.832 -19.641 15.696 1.00 35.57 38 ALA D O 1
ATOM 1706 N N . GLU B 1 39 ? 11.984 -18.557 16.411 1.00 28.94 39 GLU D N 1
ATOM 1707 C CA . GLU B 1 39 ? 12.573 -17.229 16.479 1.00 29.46 39 GLU D CA 1
ATOM 1708 C C . GLU B 1 39 ? 13.721 -17.186 17.497 1.00 35.09 39 GLU D C 1
ATOM 1709 O O . GLU B 1 39 ? 14.784 -16.662 17.165 1.00 36.05 39 GLU D O 1
ATOM 1715 N N . TYR B 1 40 ? 13.509 -17.779 18.708 1.00 31.04 40 TYR D N 1
ATOM 1716 C CA . TYR B 1 40 ? 14.483 -17.874 19.798 1.00 29.72 40 TYR D CA 1
ATOM 1717 C C . TYR B 1 40 ? 15.711 -18.636 19.325 1.00 34.36 40 TYR D C 1
ATOM 1718 O O . TYR B 1 40 ? 16.822 -18.141 19.514 1.00 33.88 40 TYR D O 1
ATOM 1727 N N . GLN B 1 41 ? 15.518 -19.849 18.745 1.00 31.22 41 GLN D N 1
ATOM 1728 C CA . GLN B 1 41 ? 16.616 -20.672 18.238 1.00 32.05 41 GLN D CA 1
ATOM 1729 C C . GLN B 1 41 ? 17.459 -19.889 17.209 1.00 37.68 41 GLN D C 1
ATOM 1730 O O . GLN B 1 41 ? 18.680 -19.844 17.328 1.00 37.64 41 GLN D O 1
ATOM 1736 N N . SER B 1 42 ? 16.800 -19.312 16.199 1.00 35.37 42 SER D N 1
ATOM 1737 C CA . SER B 1 42 ? 17.447 -18.557 15.124 1.00 35.29 42 SER D CA 1
ATOM 1738 C C . SER B 1 42 ? 18.224 -17.326 15.621 1.00 38.33 42 SER D C 1
ATOM 1739 O O . SER B 1 42 ? 19.378 -17.157 15.243 1.00 36.06 42 SER D O 1
ATOM 1742 N N . TYR B 1 43 ? 17.608 -16.494 16.475 1.00 35.45 43 TYR D N 1
ATOM 1743 C CA . TYR B 1 43 ? 18.271 -15.312 17.021 1.00 35.38 43 TYR D CA 1
ATOM 1744 C C . TYR B 1 43 ? 19.508 -15.659 17.868 1.00 38.48 43 TYR D C 1
ATOM 1745 O O . TYR B 1 43 ? 20.588 -15.127 17.621 1.00 37.90 43 TYR D O 1
ATOM 1754 N N . THR B 1 44 ? 19.339 -16.535 18.862 1.00 35.96 44 THR D N 1
ATOM 1755 C CA . THR B 1 44 ? 20.388 -16.902 19.823 1.00 36.24 44 THR D CA 1
ATOM 1756 C C . THR B 1 44 ? 21.440 -17.875 19.285 1.00 40.68 44 THR D C 1
ATOM 1757 O O . THR B 1 44 ? 22.574 -17.868 19.756 1.00 41.42 44 THR D O 1
ATOM 1761 N N . GLY B 1 45 ? 21.041 -18.754 18.376 1.00 36.16 45 GLY D N 1
ATOM 1762 C CA . GLY B 1 45 ? 21.925 -19.801 17.883 1.00 36.01 45 GLY D CA 1
ATOM 1763 C C . GLY B 1 45 ? 21.954 -20.979 18.844 1.00 41.24 45 GLY D C 1
ATOM 1764 O O . GLY B 1 45 ? 22.684 -21.942 18.619 1.00 42.33 45 GLY D O 1
ATOM 1765 N N . ASN B 1 46 ? 21.149 -20.923 19.925 1.00 37.09 46 ASN D N 1
ATOM 1766 C CA . ASN B 1 46 ? 21.069 -21.997 20.919 1.00 36.21 46 ASN D CA 1
ATOM 1767 C C . ASN B 1 46 ? 20.122 -23.096 20.457 1.00 37.68 46 ASN D C 1
ATOM 1768 O O . ASN B 1 46 ? 19.079 -22.806 19.863 1.00 37.71 46 ASN D O 1
ATOM 1773 N N . ARG B 1 47 ? 20.475 -24.359 20.723 1.00 31.92 47 ARG D N 1
ATOM 1774 C CA . ARG B 1 47 ? 19.613 -25.472 20.359 1.00 31.12 47 ARG D CA 1
ATOM 1775 C C . ARG B 1 47 ? 18.381 -25.473 21.299 1.00 34.38 47 ARG D C 1
ATOM 1776 O O . ARG B 1 47 ? 18.519 -25.292 22.512 1.00 33.42 47 ARG D O 1
ATOM 1784 N N . VAL B 1 48 ? 17.184 -25.617 20.714 1.00 30.42 48 VAL D N 1
ATOM 1785 C CA . VAL B 1 48 ? 15.917 -25.576 21.446 1.00 29.30 48 VAL D CA 1
ATOM 1786 C C . VAL B 1 48 ? 15.141 -26.871 21.237 1.00 32.14 48 VAL D C 1
ATOM 1787 O O . VAL B 1 48 ? 14.919 -27.271 20.101 1.00 30.46 48 VAL D O 1
ATOM 1791 N N . ILE B 1 49 ? 14.721 -27.519 22.339 1.00 29.34 49 ILE D N 1
ATOM 1792 C CA . ILE B 1 49 ? 13.886 -28.711 22.272 1.00 28.15 49 ILE D CA 1
ATOM 1793 C C . ILE B 1 49 ? 12.617 -28.456 23.085 1.00 30.18 49 ILE D C 1
ATOM 1794 O O . ILE B 1 49 ? 12.700 -28.160 24.278 1.00 29.75 49 ILE D O 1
ATOM 1799 N N . VAL B 1 50 ? 11.448 -28.575 22.439 1.00 25.70 50 VAL D N 1
ATOM 1800 C CA . VAL B 1 50 ? 10.169 -28.359 23.122 1.00 24.49 50 VAL D CA 1
ATOM 1801 C C . VAL B 1 50 ? 9.538 -29.709 23.439 1.00 28.34 50 VAL D C 1
ATOM 1802 O O . VAL B 1 50 ? 9.317 -30.520 22.537 1.00 27.39 50 VAL D O 1
ATOM 1806 N N . VAL B 1 51 ? 9.270 -29.940 24.731 1.00 25.20 51 VAL D N 1
ATOM 1807 C CA . VAL B 1 51 ? 8.678 -31.178 25.238 1.00 24.39 51 VAL D CA 1
ATOM 1808 C C . VAL B 1 51 ? 7.231 -30.927 25.659 1.00 28.38 51 VAL D C 1
ATOM 1809 O O . VAL B 1 51 ? 6.953 -30.123 26.556 1.00 26.75 51 VAL D O 1
ATOM 1813 N N . PHE B 1 52 ? 6.326 -31.618 24.996 1.00 26.89 52 PHE D N 1
ATOM 1814 C CA . PHE B 1 52 ? 4.900 -31.532 25.278 1.00 27.58 52 PHE D CA 1
ATOM 1815 C C . PHE B 1 52 ? 4.400 -32.803 25.938 1.00 35.27 52 PHE D C 1
ATOM 1816 O O . PHE B 1 52 ? 4.673 -33.905 25.458 1.00 33.30 52 PHE D O 1
ATOM 1824 N N . ASP B 1 53 ? 3.651 -32.642 27.027 1.00 36.55 53 ASP D N 1
ATOM 1825 C CA . ASP B 1 53 ? 3.003 -33.754 27.702 1.00 38.17 53 ASP D CA 1
ATOM 1826 C C . ASP B 1 53 ? 1.890 -34.209 26.735 1.00 43.76 53 ASP D C 1
ATOM 1827 O O . ASP B 1 53 ? 0.989 -33.424 26.447 1.00 42.07 53 ASP D O 1
ATOM 1832 N N . ALA B 1 54 ? 1.997 -35.442 26.188 1.00 42.99 54 ALA D N 1
ATOM 1833 C CA . ALA B 1 54 ? 1.053 -36.007 25.202 1.00 43.39 54 ALA D CA 1
ATOM 1834 C C . ALA B 1 54 ? -0.403 -36.161 25.694 1.00 49.86 54 ALA D C 1
ATOM 1835 O O . ALA B 1 54 ? -1.324 -36.238 24.873 1.00 49.52 54 ALA D O 1
ATOM 1837 N N . HIS B 1 55 ? -0.611 -36.193 27.017 1.00 48.38 55 HIS D N 1
ATOM 1838 C CA . HIS B 1 55 ? -1.932 -36.328 27.637 1.00 49.72 55 HIS D CA 1
ATOM 1839 C C . HIS B 1 55 ? -2.682 -34.973 27.705 1.00 54.20 55 HIS D C 1
ATOM 1840 O O . HIS B 1 55 ? -3.913 -34.965 27.792 1.00 54.09 55 HIS D O 1
ATOM 1847 N N . LEU B 1 56 ? -1.945 -33.839 27.619 1.00 49.95 56 LEU D N 1
ATOM 1848 C CA . LEU B 1 56 ? -2.502 -32.484 27.720 1.00 49.11 56 LEU D CA 1
ATOM 1849 C C . LEU B 1 56 ? -2.462 -31.686 26.413 1.00 51.72 56 LEU D C 1
ATOM 1850 O O . LEU B 1 56 ? -3.311 -30.815 26.211 1.00 52.03 56 LEU D O 1
ATOM 1855 N N . VAL B 1 57 ? -1.465 -31.942 25.549 1.00 45.94 57 VAL D N 1
ATOM 1856 C CA . VAL B 1 57 ? -1.303 -31.199 24.296 1.00 44.60 57 VAL D CA 1
ATOM 1857 C C . VAL B 1 57 ? -1.530 -32.118 23.090 1.00 48.50 57 VAL D C 1
ATOM 1858 O O . VAL B 1 57 ? -1.010 -33.237 23.049 1.00 47.03 57 VAL D O 1
ATOM 1862 N N . LYS B 1 58 ? -2.310 -31.625 22.115 1.00 44.49 58 LYS D N 1
ATOM 1863 C CA . LYS B 1 58 ? -2.645 -32.278 20.860 1.00 44.23 58 LYS D CA 1
ATOM 1864 C C . LYS B 1 58 ? -1.374 -32.671 20.102 1.00 51.83 58 LYS D C 1
ATOM 1865 O O . LYS B 1 58 ? -0.473 -31.839 19.919 1.00 52.27 58 LYS D O 1
ATOM 1871 N N . GLY B 1 59 ? -1.326 -33.936 19.681 1.00 49.26 59 GLY D N 1
ATOM 1872 C CA . GLY B 1 59 ? -0.217 -34.499 18.922 1.00 49.19 59 GLY D CA 1
ATOM 1873 C C . GLY B 1 59 ? -0.164 -33.951 17.514 1.00 53.71 59 GLY D C 1
ATOM 1874 O O . GLY B 1 59 ? -1.172 -33.473 16.993 1.00 52.41 59 GLY D O 1
ATOM 1875 N N . LEU B 1 60 ? 0.998 -34.050 16.875 1.00 52.85 60 LEU D N 1
ATOM 1876 C CA . LEU B 1 60 ? 1.181 -33.536 15.521 1.00 54.32 60 LEU D CA 1
ATOM 1877 C C . LEU B 1 60 ? 0.503 -34.372 14.441 1.00 64.88 60 LEU D C 1
ATOM 1878 O O . LEU B 1 60 ? -0.078 -33.799 13.515 1.00 65.16 60 LEU D O 1
ATOM 1883 N N . GLU B 1 61 ? 0.560 -35.719 14.569 1.00 66.07 61 GLU D N 1
ATOM 1884 C CA . GLU B 1 61 ? -0.024 -36.706 13.646 1.00 67.55 61 GLU D CA 1
ATOM 1885 C C . GLU B 1 61 ? 0.456 -36.496 12.202 1.00 74.49 61 GLU D C 1
ATOM 1886 O O . GLU B 1 61 ? -0.313 -36.080 11.327 1.00 74.08 61 GLU D O 1
ATOM 1892 N N . LYS B 1 62 ? 1.770 -36.730 11.996 1.00 73.33 62 LYS D N 1
ATOM 1893 C CA . LYS B 1 62 ? 2.517 -36.638 10.733 1.00 74.19 62 LYS D CA 1
ATOM 1894 C C . LYS B 1 62 ? 2.677 -35.192 10.188 1.00 79.05 62 LYS D C 1
ATOM 1895 O O . LYS B 1 62 ? 3.426 -35.001 9.223 1.00 79.10 62 LYS D O 1
ATOM 1901 N N . LYS B 1 63 ? 2.011 -34.182 10.811 1.00 75.29 63 LYS D N 1
ATOM 1902 C CA . LYS B 1 63 ? 2.103 -32.770 10.405 1.00 74.73 63 LYS D CA 1
ATOM 1903 C C . LYS B 1 63 ? 3.499 -32.226 10.728 1.00 76.77 63 LYS D C 1
ATOM 1904 O O . LYS B 1 63 ? 3.902 -32.201 11.897 1.00 76.41 63 LYS D O 1
ATOM 1910 N N . GLN B 1 64 ? 4.242 -31.820 9.689 1.00 71.68 64 GLN D N 1
ATOM 1911 C CA . GLN B 1 64 ? 5.603 -31.315 9.846 1.00 70.62 64 GLN D CA 1
ATOM 1912 C C . GLN B 1 64 ? 5.659 -29.935 10.514 1.00 71.72 64 GLN D C 1
ATOM 1913 O O . GLN B 1 64 ? 4.885 -29.033 10.172 1.00 71.23 64 GLN D O 1
ATOM 1919 N N . THR B 1 65 ? 6.557 -29.807 11.508 1.00 65.47 65 THR D N 1
ATOM 1920 C CA . THR B 1 65 ? 6.779 -28.578 12.273 1.00 63.66 65 THR D CA 1
ATOM 1921 C C . THR B 1 65 ? 8.002 -27.819 11.780 1.00 62.18 65 THR D C 1
ATOM 1922 O O . THR B 1 65 ? 8.712 -28.294 10.882 1.00 60.96 65 THR D O 1
ATOM 1926 N N . ASN B 1 66 ? 8.256 -26.642 12.397 1.00 55.02 66 ASN D N 1
ATOM 1927 C CA . ASN B 1 66 ? 9.396 -25.790 12.091 1.00 53.17 66 ASN D CA 1
ATOM 1928 C C . ASN B 1 66 ? 10.707 -26.582 12.218 1.00 54.74 66 ASN D C 1
ATOM 1929 O O . ASN B 1 66 ? 10.908 -27.298 13.205 1.00 53.79 66 ASN D O 1
ATOM 1934 N N . HIS B 1 67 ? 11.562 -26.498 11.183 1.00 50.26 67 HIS D N 1
ATOM 1935 C CA . HIS B 1 67 ? 12.848 -27.196 11.109 1.00 49.84 67 HIS D CA 1
ATOM 1936 C C . HIS B 1 67 ? 13.831 -26.687 12.150 1.00 53.69 67 HIS D C 1
ATOM 1937 O O . HIS B 1 67 ? 14.782 -27.395 12.487 1.00 55.04 67 HIS D O 1
ATOM 1944 N N . ARG B 1 68 ? 13.601 -25.462 12.661 1.00 48.12 68 ARG D N 1
ATOM 1945 C CA . ARG B 1 68 ? 14.449 -24.829 13.673 1.00 47.00 68 ARG D CA 1
ATOM 1946 C C . ARG B 1 68 ? 14.170 -25.363 15.071 1.00 47.81 68 ARG D C 1
ATOM 1947 O O . ARG B 1 68 ? 14.971 -25.121 15.982 1.00 48.25 68 ARG D O 1
ATOM 1955 N N . VAL B 1 69 ? 13.029 -26.061 15.260 1.00 40.74 69 VAL D N 1
ATOM 1956 C CA . VAL B 1 69 ? 12.646 -26.554 16.583 1.00 38.54 69 VAL D CA 1
ATOM 1957 C C . VAL B 1 69 ? 12.392 -28.039 16.610 1.00 38.46 69 VAL D C 1
ATOM 1958 O O . VAL B 1 69 ? 11.486 -28.514 15.930 1.00 37.78 69 VAL D O 1
ATOM 1962 N N . GLU B 1 70 ? 13.087 -28.745 17.502 1.00 33.76 70 GLU D N 1
ATOM 1963 C CA . GLU B 1 70 ? 12.815 -30.157 17.742 1.00 32.50 70 GLU D CA 1
ATOM 1964 C C . GLU B 1 70 ? 11.631 -30.200 18.732 1.00 33.43 70 GLU D C 1
ATOM 1965 O O . GLU B 1 70 ? 11.671 -29.565 19.787 1.00 30.98 70 GLU D O 1
ATOM 1971 N N . VAL B 1 71 ? 10.564 -30.900 18.352 1.00 31.53 71 VAL D N 1
ATOM 1972 C CA . VAL B 1 71 ? 9.347 -31.028 19.159 1.00 32.10 71 VAL D CA 1
ATOM 1973 C C . VAL B 1 71 ? 9.190 -32.497 19.550 1.00 37.31 71 VAL D C 1
ATOM 1974 O O . VAL B 1 71 ? 9.143 -33.361 18.671 1.00 35.71 71 VAL D O 1
ATOM 1978 N N . ILE B 1 72 ? 9.143 -32.773 20.871 1.00 35.08 72 ILE D N 1
ATOM 1979 C CA . ILE B 1 72 ? 9.031 -34.136 21.401 1.00 35.29 72 ILE D CA 1
ATOM 1980 C C . ILE B 1 72 ? 7.811 -34.273 22.285 1.00 38.30 72 ILE D C 1
ATOM 1981 O O . ILE B 1 72 ? 7.576 -33.425 23.140 1.00 37.99 72 ILE D O 1
ATOM 1986 N N . PHE B 1 73 ? 7.026 -35.326 22.057 1.00 34.51 73 PHE D N 1
ATOM 1987 C CA . PHE B 1 73 ? 5.869 -35.637 22.883 1.00 34.85 73 PHE D CA 1
ATOM 1988 C C . PHE B 1 73 ? 6.257 -36.753 23.839 1.00 38.43 73 PHE D C 1
ATOM 1989 O O . PHE B 1 73 ? 7.027 -37.632 23.468 1.00 37.68 73 PHE D O 1
ATOM 1997 N N . THR B 1 74 ? 5.776 -36.698 25.084 1.00 36.46 74 THR D N 1
ATOM 1998 C CA . THR B 1 74 ? 6.065 -37.744 26.079 1.00 36.39 74 THR D CA 1
ATOM 1999 C C . THR B 1 74 ? 5.342 -39.059 25.695 1.00 42.34 74 THR D C 1
ATOM 2000 O O . THR B 1 74 ? 4.420 -39.041 24.871 1.00 42.09 74 THR D O 1
ATOM 2004 N N . LYS B 1 75 ? 5.761 -40.189 26.283 1.00 40.64 75 LYS D N 1
ATOM 2005 C CA . LYS B 1 75 ? 5.096 -41.490 26.089 1.00 41.28 75 LYS D CA 1
ATOM 2006 C C . LYS B 1 75 ? 3.874 -41.466 27.023 1.00 46.62 75 LYS D C 1
ATOM 2007 O O . LYS B 1 75 ? 3.734 -40.531 27.826 1.00 45.29 75 LYS D O 1
ATOM 2013 N N . GLU B 1 76 ? 2.976 -42.458 26.916 1.00 44.98 76 GLU D N 1
ATOM 2014 C CA . GLU B 1 76 ? 1.852 -42.547 27.852 1.00 45.22 76 GLU D CA 1
ATOM 2015 C C . GLU B 1 76 ? 2.487 -42.796 29.223 1.00 46.91 76 GLU D C 1
ATOM 2016 O O . GLU B 1 76 ? 3.506 -43.492 29.284 1.00 45.67 76 GLU D O 1
ATOM 2022 N N . ASN B 1 77 ? 1.956 -42.168 30.302 1.00 42.82 77 ASN D N 1
ATOM 2023 C CA . ASN B 1 77 ? 2.460 -42.337 31.690 1.00 42.39 77 ASN D CA 1
ATOM 2024 C C . ASN B 1 77 ? 3.856 -41.731 31.955 1.00 44.37 77 ASN D C 1
ATOM 2025 O O . ASN B 1 77 ? 4.469 -41.998 32.997 1.00 44.12 77 ASN D O 1
ATOM 2030 N N . GLU B 1 78 ? 4.364 -40.931 31.018 1.00 38.92 78 GLU D N 1
ATOM 2031 C CA . GLU B 1 78 ? 5.646 -40.252 31.176 1.00 36.63 78 GLU D CA 1
ATOM 2032 C C . GLU B 1 78 ? 5.335 -38.774 31.264 1.00 38.42 78 GLU D C 1
ATOM 2033 O O . GLU B 1 78 ? 4.537 -38.267 30.476 1.00 38.70 78 GLU D O 1
ATOM 2039 N N . THR B 1 79 ? 5.930 -38.088 32.237 1.00 33.83 79 THR D N 1
ATOM 2040 C CA . THR B 1 79 ? 5.740 -36.640 32.393 1.00 33.13 79 THR D CA 1
ATOM 2041 C C . THR B 1 79 ? 6.878 -35.911 31.682 1.00 34.20 79 THR D C 1
ATOM 2042 O O . THR B 1 79 ? 7.929 -36.510 31.421 1.00 32.28 79 THR D O 1
ATOM 2046 N N . ALA B 1 80 ? 6.666 -34.615 31.386 1.00 30.54 80 ALA D N 1
ATOM 2047 C CA . ALA B 1 80 ? 7.625 -33.752 30.696 1.00 30.36 80 ALA D CA 1
ATOM 2048 C C . ALA B 1 80 ? 8.960 -33.698 31.411 1.00 32.84 80 ALA D C 1
ATOM 2049 O O . ALA B 1 80 ? 9.979 -33.750 30.736 1.00 33.16 80 ALA D O 1
ATOM 2051 N N . ASP B 1 81 ? 8.967 -33.668 32.765 1.00 27.98 81 ASP D N 1
ATOM 2052 C CA . ASP B 1 81 ? 10.215 -33.644 33.538 1.00 28.39 81 ASP D CA 1
ATOM 2053 C C . ASP B 1 81 ? 11.056 -34.907 33.366 1.00 33.88 81 ASP D C 1
ATOM 2054 O O . ASP B 1 81 ? 12.281 -34.816 33.423 1.00 33.80 81 ASP D O 1
ATOM 2059 N N . GLU B 1 82 ? 10.404 -36.071 33.151 1.00 31.95 82 GLU D N 1
ATOM 2060 C CA . GLU B 1 82 ? 11.072 -37.358 32.930 1.00 32.82 82 GLU D CA 1
ATOM 2061 C C . GLU B 1 82 ? 11.730 -37.385 31.554 1.00 36.76 82 GLU D C 1
ATOM 2062 O O . GLU B 1 82 ? 12.899 -37.776 31.445 1.00 37.46 82 GLU D O 1
ATOM 2068 N N . ARG B 1 83 ? 11.009 -36.896 30.517 1.00 32.89 83 ARG D N 1
ATOM 2069 C CA . ARG B 1 83 ? 11.544 -36.805 29.161 1.00 32.20 83 ARG D CA 1
ATOM 2070 C C . ARG B 1 83 ? 12.686 -35.793 29.088 1.00 34.19 83 ARG D C 1
ATOM 2071 O O . ARG B 1 83 ? 13.722 -36.085 28.488 1.00 33.98 83 ARG D O 1
ATOM 2079 N N . ILE B 1 84 ? 12.521 -34.642 29.747 1.00 31.12 84 ILE D N 1
ATOM 2080 C CA . ILE B 1 84 ? 13.537 -33.587 29.813 1.00 31.48 84 ILE D CA 1
ATOM 2081 C C . ILE B 1 84 ? 14.834 -34.133 30.457 1.00 36.81 84 ILE D C 1
ATOM 2082 O O . ILE B 1 84 ? 15.919 -33.873 29.929 1.00 36.80 84 ILE D O 1
ATOM 2087 N N . GLU B 1 85 ? 14.711 -34.952 31.530 1.00 34.34 85 GLU D N 1
ATOM 2088 C CA . GLU B 1 85 ? 15.855 -35.597 32.187 1.00 34.56 85 GLU D CA 1
ATOM 2089 C C . GLU B 1 85 ? 16.584 -36.555 31.205 1.00 36.58 85 GLU D C 1
ATOM 2090 O O . GLU B 1 85 ? 17.808 -36.515 31.122 1.00 35.97 85 GLU D O 1
ATOM 2096 N N . LYS B 1 86 ? 15.832 -37.396 30.474 1.00 33.86 86 LYS D N 1
ATOM 2097 C CA . LYS B 1 86 ? 16.377 -38.331 29.478 1.00 34.24 86 LYS D CA 1
ATOM 2098 C C . LYS B 1 86 ? 17.144 -37.569 28.391 1.00 39.27 86 LYS D C 1
ATOM 2099 O O . LYS B 1 86 ? 18.272 -37.959 28.065 1.00 40.08 86 LYS D O 1
ATOM 2105 N N . LEU B 1 87 ? 16.555 -36.453 27.875 1.00 34.39 87 LEU D N 1
ATOM 2106 C CA . LEU B 1 87 ? 17.180 -35.602 26.859 1.00 33.69 87 LEU D CA 1
ATOM 2107 C C . LEU B 1 87 ? 18.461 -34.962 27.364 1.00 39.48 87 LEU D C 1
ATOM 2108 O O . LEU B 1 87 ? 19.465 -34.992 26.653 1.00 39.52 87 LEU D O 1
ATOM 2113 N N . ALA B 1 88 ? 18.440 -34.418 28.600 1.00 36.83 88 ALA D N 1
ATOM 2114 C CA . ALA B 1 88 ? 19.610 -33.792 29.216 1.00 37.03 88 ALA D CA 1
ATOM 2115 C C . ALA B 1 88 ? 20.744 -34.794 29.464 1.00 42.76 88 ALA D C 1
ATOM 2116 O O . ALA B 1 88 ? 21.908 -34.420 29.364 1.00 40.68 88 ALA D O 1
ATOM 2118 N N . GLN B 1 89 ? 20.403 -36.062 29.774 1.00 41.48 89 GLN D N 1
ATOM 2119 C CA . GLN B 1 89 ? 21.385 -37.125 30.001 1.00 41.74 89 GLN D CA 1
ATOM 2120 C C . GLN B 1 89 ? 22.007 -37.585 28.683 1.00 47.44 89 GLN D C 1
ATOM 2121 O O . GLN B 1 89 ? 23.209 -37.872 28.640 1.00 48.77 89 GLN D O 1
ATOM 2127 N N . ALA B 1 90 ? 21.197 -37.638 27.610 1.00 42.31 90 ALA D N 1
ATOM 2128 C CA . ALA B 1 90 ? 21.644 -38.028 26.272 1.00 41.63 90 ALA D CA 1
ATOM 2129 C C . ALA B 1 90 ? 22.553 -36.962 25.639 1.00 46.02 90 ALA D C 1
ATOM 2130 O O . ALA B 1 90 ? 23.389 -37.297 24.797 1.00 45.71 90 ALA D O 1
ATOM 2132 N N . LEU B 1 91 ? 22.380 -35.688 26.039 1.00 42.80 91 LEU D N 1
ATOM 2133 C CA . LEU B 1 91 ? 23.133 -34.552 25.506 1.00 43.51 91 LEU D CA 1
ATOM 2134 C C . LEU B 1 91 ? 24.108 -33.953 26.538 1.00 51.11 91 LEU D C 1
ATOM 2135 O O . LEU B 1 91 ? 24.656 -32.869 26.317 1.00 51.33 91 LEU D O 1
ATOM 2140 N N . ASN B 1 92 ? 24.347 -34.687 27.640 1.00 50.21 92 ASN D N 1
ATOM 2141 C CA . ASN B 1 92 ? 25.204 -34.323 28.773 1.00 51.43 92 ASN D CA 1
ATOM 2142 C C . ASN B 1 92 ? 26.672 -34.301 28.436 1.00 58.55 92 ASN D C 1
ATOM 2143 O O . ASN B 1 92 ? 27.285 -35.361 28.317 1.00 58.63 92 ASN D O 1
ATOM 2148 N N . ASN B 1 93 ? 27.255 -33.097 28.338 1.00 57.48 93 ASN D N 1
ATOM 2149 C CA . ASN B 1 93 ? 28.680 -32.923 28.051 1.00 58.84 93 ASN D CA 1
ATOM 2150 C C . ASN B 1 93 ? 29.280 -31.713 28.772 1.00 66.32 93 ASN D C 1
ATOM 2151 O O . ASN B 1 93 ? 28.640 -30.653 28.847 1.00 66.03 93 ASN D O 1
ATOM 2156 N N . ILE B 1 94 ? 30.523 -31.891 29.293 1.00 63.99 94 ILE D N 1
ATOM 2157 C CA . ILE B 1 94 ? 31.324 -30.924 30.062 1.00 64.05 94 ILE D CA 1
ATOM 2158 C C . ILE B 1 94 ? 31.287 -29.486 29.465 1.00 66.11 94 ILE D C 1
ATOM 2159 O O . ILE B 1 94 ? 31.075 -28.529 30.219 1.00 66.67 94 ILE D O 1
ATOM 2164 N N . ALA B 1 95 ? 31.451 -29.345 28.134 1.00 60.25 95 ALA D N 1
ATOM 2165 C CA . ALA B 1 95 ? 31.438 -28.042 27.446 1.00 59.19 95 ALA D CA 1
ATOM 2166 C C . ALA B 1 95 ? 30.026 -27.488 27.105 1.00 61.30 95 ALA D C 1
ATOM 2167 O O . ALA B 1 95 ? 29.916 -26.502 26.368 1.00 60.96 95 ALA D O 1
ATOM 2169 N N . THR B 1 96 ? 28.953 -28.109 27.638 1.00 56.25 96 THR D N 1
ATOM 2170 C CA . THR B 1 96 ? 27.588 -27.634 27.373 1.00 54.96 96 THR D CA 1
ATOM 2171 C C . THR B 1 96 ? 26.751 -27.496 28.627 1.00 53.89 96 THR D C 1
ATOM 2172 O O . THR B 1 96 ? 26.742 -28.384 29.491 1.00 52.66 96 THR D O 1
ATOM 2176 N N . GLN B 1 97 ? 26.024 -26.367 28.701 1.00 47.35 97 GLN D N 1
ATOM 2177 C CA . GLN B 1 97 ? 25.129 -26.044 29.807 1.00 45.36 97 GLN D CA 1
ATOM 2178 C C . GLN B 1 97 ? 23.659 -26.241 29.404 1.00 47.09 97 GLN D C 1
ATOM 2179 O O . GLN B 1 97 ? 23.171 -25.615 28.460 1.00 45.77 97 GLN D O 1
ATOM 2185 N N . ILE B 1 98 ? 22.970 -27.123 30.131 1.00 43.39 98 ILE D N 1
ATOM 2186 C CA . ILE B 1 98 ? 21.549 -27.435 29.930 1.00 42.43 98 ILE D CA 1
ATOM 2187 C C . ILE B 1 98 ? 20.701 -26.436 30.715 1.00 44.72 98 ILE D C 1
ATOM 2188 O O . ILE B 1 98 ? 20.936 -26.225 31.902 1.00 43.84 98 ILE D O 1
ATOM 2193 N N . HIS B 1 99 ? 19.733 -25.813 30.033 1.00 41.24 99 HIS D N 1
ATOM 2194 C CA . HIS B 1 99 ? 18.769 -24.899 30.629 1.00 41.32 99 HIS D CA 1
ATOM 2195 C C . HIS B 1 99 ? 17.400 -25.519 30.441 1.00 41.61 99 HIS D C 1
ATOM 2196 O O . HIS B 1 99 ? 17.124 -26.078 29.380 1.00 40.38 99 HIS D O 1
ATOM 2203 N N . VAL B 1 100 ? 16.556 -25.463 31.483 1.00 36.44 100 VAL D N 1
ATOM 2204 C CA . VAL B 1 100 ? 15.207 -26.011 31.428 1.00 35.08 100 VAL D CA 1
ATOM 2205 C C . VAL B 1 100 ? 14.215 -24.911 31.715 1.00 37.73 100 VAL D C 1
ATOM 2206 O O . VAL B 1 100 ? 14.227 -24.347 32.813 1.00 36.93 100 VAL D O 1
ATOM 2210 N N . ALA B 1 101 ? 13.335 -24.620 30.740 1.00 34.09 101 ALA D N 1
ATOM 2211 C CA . ALA B 1 101 ? 12.292 -23.605 30.905 1.00 33.21 101 ALA D CA 1
ATOM 2212 C C . ALA B 1 101 ? 11.034 -24.237 31.503 1.00 34.87 101 ALA D C 1
ATOM 2213 O O . ALA B 1 101 ? 10.338 -25.000 30.828 1.00 33.24 101 ALA D O 1
ATOM 2215 N N . THR B 1 102 ? 10.784 -23.945 32.797 1.00 31.93 102 THR D N 1
ATOM 2216 C CA . THR B 1 102 ? 9.625 -24.406 33.578 1.00 31.85 102 THR D CA 1
ATOM 2217 C C . THR B 1 102 ? 9.472 -23.636 34.891 1.00 36.21 102 THR D C 1
ATOM 2218 O O . THR B 1 102 ? 10.463 -23.335 35.564 1.00 34.60 102 THR D O 1
ATOM 2222 N N . SER B 1 103 ? 8.220 -23.356 35.257 1.00 35.50 103 SER D N 1
ATOM 2223 C CA . SER B 1 103 ? 7.841 -22.730 36.528 1.00 36.23 103 SER D CA 1
ATOM 2224 C C . SER B 1 103 ? 7.036 -23.751 37.372 1.00 42.27 103 SER D C 1
ATOM 2225 O O . SER B 1 103 ? 6.472 -23.389 38.407 1.00 43.07 103 SER D O 1
ATOM 2228 N N . ASP B 1 104 ? 6.994 -25.026 36.930 1.00 38.32 104 ASP D N 1
ATOM 2229 C CA . ASP B 1 104 ? 6.273 -26.085 37.640 1.00 38.22 104 ASP D CA 1
ATOM 2230 C C . ASP B 1 104 ? 7.070 -26.628 38.822 1.00 41.98 104 ASP D C 1
ATOM 2231 O O . ASP B 1 104 ? 8.256 -26.915 38.686 1.00 39.69 104 ASP D O 1
ATOM 2236 N N . TYR B 1 105 ? 6.387 -26.858 39.956 1.00 38.86 105 TYR D N 1
ATOM 2237 C CA . TYR B 1 105 ? 7.014 -27.440 41.145 1.00 37.77 105 TYR D CA 1
ATOM 2238 C C . TYR B 1 105 ? 6.237 -28.667 41.642 1.00 40.66 105 TYR D C 1
ATOM 2239 O O . TYR B 1 105 ? 6.595 -29.232 42.672 1.00 39.93 105 TYR D O 1
ATOM 2248 N N . THR B 1 106 ? 5.208 -29.109 40.881 1.00 38.46 106 THR D N 1
ATOM 2249 C CA . THR B 1 106 ? 4.412 -30.294 41.224 1.00 39.10 106 THR D CA 1
ATOM 2250 C C . THR B 1 106 ? 5.172 -31.590 40.917 1.00 44.81 106 THR D C 1
ATOM 2251 O O . THR B 1 106 ? 4.952 -32.608 41.582 1.00 45.42 106 THR D O 1
ATOM 2255 N N . GLU B 1 107 ? 6.065 -31.552 39.911 1.00 39.39 107 GLU D N 1
ATOM 2256 C CA . GLU B 1 107 ? 6.868 -32.709 39.526 1.00 37.51 107 GLU D CA 1
ATOM 2257 C C . GLU B 1 107 ? 8.211 -32.724 40.231 1.00 41.41 107 GLU D C 1
ATOM 2258 O O . GLU B 1 107 ? 8.637 -31.711 40.790 1.00 40.14 107 GLU D O 1
ATOM 2264 N N . GLN B 1 108 ? 8.872 -33.885 40.221 1.00 40.95 108 GLN D N 1
ATOM 2265 C CA . GLN B 1 108 ? 10.164 -34.097 40.875 1.00 41.61 108 GLN D CA 1
ATOM 2266 C C . GLN B 1 108 ? 11.261 -33.185 40.341 1.00 44.22 108 GLN D C 1
ATOM 2267 O O . GLN B 1 108 ? 12.018 -32.634 41.147 1.00 43.73 108 GLN D O 1
ATOM 2273 N N . TRP B 1 109 ? 11.354 -33.028 38.983 1.00 39.77 109 TRP D N 1
ATOM 2274 C CA . TRP B 1 109 ? 12.394 -32.228 38.313 1.00 38.26 109 TRP D CA 1
ATOM 2275 C C . TRP B 1 109 ? 13.783 -32.637 38.811 1.00 42.32 109 TRP D C 1
ATOM 2276 O O . TRP B 1 109 ? 14.594 -31.795 39.189 1.00 42.50 109 TRP D O 1
ATOM 2287 N N . ALA B 1 110 ? 14.035 -33.960 38.827 1.00 40.41 110 ALA D N 1
ATOM 2288 C CA . ALA B 1 110 ? 15.291 -34.581 39.281 1.00 40.66 110 ALA D CA 1
ATOM 2289 C C . ALA B 1 110 ? 16.529 -34.045 38.558 1.00 45.31 110 ALA D C 1
ATOM 2290 O O . ALA B 1 110 ? 17.607 -34.029 39.147 1.00 45.57 110 ALA D O 1
ATOM 2292 N N . ILE B 1 111 ? 16.359 -33.544 37.310 1.00 41.27 111 ILE D N 1
ATOM 2293 C CA . ILE B 1 111 ? 17.430 -32.975 36.486 1.00 39.78 111 ILE D CA 1
ATOM 2294 C C . ILE B 1 111 ? 18.064 -31.718 37.111 1.00 42.95 111 ILE D C 1
ATOM 2295 O O . ILE B 1 111 ? 19.220 -31.408 36.817 1.00 41.58 111 ILE D O 1
ATOM 2300 N N . PHE B 1 112 ? 17.335 -31.013 37.985 1.00 41.76 112 PHE D N 1
ATOM 2301 C CA . PHE B 1 112 ? 17.854 -29.801 38.628 1.00 42.19 112 PHE D CA 1
ATOM 2302 C C . PHE B 1 112 ? 18.916 -30.099 39.715 1.00 50.47 112 PHE D C 1
ATOM 2303 O O . PHE B 1 112 ? 19.569 -29.176 40.213 1.00 51.09 112 PHE D O 1
ATOM 2311 N N . GLY B 1 113 ? 19.104 -31.384 40.016 1.00 49.06 113 GLY D N 1
ATOM 2312 C CA . GLY B 1 113 ? 20.134 -31.884 40.913 1.00 50.14 113 GLY D CA 1
ATOM 2313 C C . GLY B 1 113 ? 21.256 -32.546 40.126 1.00 57.04 113 GLY D C 1
ATOM 2314 O O . GLY B 1 113 ? 22.154 -33.159 40.713 1.00 57.11 113 GLY D O 1
ATOM 2315 N N . GLN B 1 114 ? 21.210 -32.428 38.776 1.00 54.07 114 GLN D N 1
ATOM 2316 C CA . GLN B 1 114 ? 22.189 -33.007 37.848 1.00 53.71 114 GLN D CA 1
ATOM 2317 C C . GLN B 1 114 ? 22.882 -31.947 36.964 1.00 57.59 114 GLN D C 1
ATOM 2318 O O . GLN B 1 114 ? 23.300 -32.253 35.843 1.00 57.78 114 GLN D O 1
ATOM 2324 N N . GLY B 1 115 ? 23.006 -30.724 37.477 1.00 53.71 115 GLY D N 1
ATOM 2325 C CA . GLY B 1 115 ? 23.690 -29.637 36.783 1.00 53.65 115 GLY D CA 1
ATOM 2326 C C . GLY B 1 115 ? 22.861 -28.715 35.905 1.00 57.19 115 GLY D C 1
ATOM 2327 O O . GLY B 1 115 ? 23.352 -27.647 35.522 1.00 57.19 115 GLY D O 1
ATOM 2328 N N . ALA B 1 116 ? 21.612 -29.108 35.569 1.00 51.42 116 ALA D N 1
ATOM 2329 C CA . ALA B 1 116 ? 20.738 -28.285 34.724 1.00 50.35 116 ALA D CA 1
ATOM 2330 C C . ALA B 1 116 ? 20.252 -27.045 35.456 1.00 51.99 116 ALA D C 1
ATOM 2331 O O . ALA B 1 116 ? 19.997 -27.095 36.662 1.00 51.69 116 ALA D O 1
ATOM 2333 N N . LEU B 1 117 ? 20.150 -25.924 34.730 1.00 46.66 117 LEU D N 1
ATOM 2334 C CA . LEU B 1 117 ? 19.699 -24.648 35.279 1.00 44.98 117 LEU D CA 1
ATOM 2335 C C . LEU B 1 117 ? 18.237 -24.427 34.968 1.00 47.40 117 LEU D C 1
ATOM 2336 O O . LEU B 1 117 ? 17.762 -24.775 33.886 1.00 47.12 117 LEU D O 1
ATOM 2341 N N . ARG B 1 118 ? 17.517 -23.862 35.929 1.00 41.15 118 ARG D N 1
ATOM 2342 C CA . ARG B 1 118 ? 16.101 -23.606 35.801 1.00 38.90 118 ARG D CA 1
ATOM 2343 C C . ARG B 1 118 ? 15.841 -22.187 35.316 1.00 40.31 118 ARG D C 1
ATOM 2344 O O . ARG B 1 118 ? 16.356 -21.225 35.887 1.00 40.13 118 ARG D O 1
ATOM 2352 N N . LYS B 1 119 ? 15.022 -22.071 34.265 1.00 34.35 119 LYS D N 1
ATOM 2353 C CA . LYS B 1 119 ? 14.593 -20.807 33.678 1.00 33.43 119 LYS D CA 1
ATOM 2354 C C . LYS B 1 119 ? 13.070 -20.763 33.853 1.00 38.48 119 LYS D C 1
ATOM 2355 O O . LYS B 1 119 ? 12.372 -21.722 33.512 1.00 38.63 119 LYS D O 1
ATOM 2361 N N . SER B 1 120 ? 12.567 -19.675 34.431 1.00 35.31 120 SER D N 1
ATOM 2362 C CA . SER B 1 120 ? 11.147 -19.523 34.688 1.00 35.45 120 SER D CA 1
ATOM 2363 C C . SER B 1 120 ? 10.375 -19.248 33.395 1.00 37.01 120 SER D C 1
ATOM 2364 O O . SER B 1 120 ? 10.975 -18.792 32.419 1.00 36.19 120 SER D O 1
ATOM 2367 N N . ALA B 1 121 ? 9.047 -19.515 33.403 1.00 32.53 121 ALA D N 1
ATOM 2368 C CA . ALA B 1 121 ? 8.131 -19.260 32.293 1.00 32.78 121 ALA D CA 1
ATOM 2369 C C . ALA B 1 121 ? 8.123 -17.773 31.908 1.00 39.38 121 ALA D C 1
ATOM 2370 O O . ALA B 1 121 ? 8.110 -17.438 30.716 1.00 37.38 121 ALA D O 1
ATOM 2372 N N . ARG B 1 122 ? 8.128 -16.892 32.937 1.00 39.32 122 ARG D N 1
ATOM 2373 C CA . ARG B 1 122 ? 8.127 -15.432 32.833 1.00 39.52 122 ARG D CA 1
ATOM 2374 C C . ARG B 1 122 ? 9.418 -14.944 32.175 1.00 41.59 122 ARG D C 1
ATOM 2375 O O . ARG B 1 122 ? 9.355 -14.070 31.310 1.00 41.28 122 ARG D O 1
ATOM 2383 N N . GLU B 1 123 ? 10.582 -15.517 32.577 1.00 36.24 123 GLU D N 1
ATOM 2384 C CA . GLU B 1 123 ? 11.901 -15.176 32.036 1.00 34.94 123 GLU D CA 1
ATOM 2385 C C . GLU B 1 123 ? 12.002 -15.567 30.545 1.00 38.36 123 GLU D C 1
ATOM 2386 O O . GLU B 1 123 ? 12.490 -14.762 29.747 1.00 38.04 123 GLU D O 1
ATOM 2392 N N . LEU B 1 124 ? 11.497 -16.767 30.162 1.00 33.21 124 LEU D N 1
ATOM 2393 C CA . LEU B 1 124 ? 11.514 -17.169 28.750 1.00 31.97 124 LEU D CA 1
ATOM 2394 C C . LEU B 1 124 ? 10.612 -16.239 27.923 1.00 36.19 124 LEU D C 1
ATOM 2395 O O . LEU B 1 124 ? 11.053 -15.761 26.878 1.00 36.33 124 LEU D O 1
ATOM 2400 N N . LEU B 1 125 ? 9.407 -15.918 28.437 1.00 32.50 125 LEU D N 1
ATOM 2401 C CA . LEU B 1 125 ? 8.462 -15.006 27.785 1.00 32.38 125 LEU D CA 1
ATOM 2402 C C . LEU B 1 125 ? 9.088 -13.630 27.494 1.00 38.11 125 LEU D C 1
ATOM 2403 O O . LEU B 1 125 ? 8.965 -13.142 26.370 1.00 37.70 125 LEU D O 1
ATOM 2408 N N . ARG B 1 126 ? 9.762 -13.022 28.484 1.00 36.25 126 ARG D N 1
ATOM 2409 C CA . ARG B 1 126 ? 10.400 -11.711 28.323 1.00 36.52 126 ARG D CA 1
ATOM 2410 C C . ARG B 1 126 ? 11.457 -11.759 27.229 1.00 38.86 126 ARG D C 1
ATOM 2411 O O . ARG B 1 126 ? 11.478 -10.888 26.358 1.00 39.12 126 ARG D O 1
ATOM 2419 N N . GLU B 1 127 ? 12.301 -12.805 27.260 1.00 33.87 127 GLU D N 1
ATOM 2420 C CA . GLU B 1 127 ? 13.335 -13.068 26.266 1.00 32.02 127 GLU D CA 1
ATOM 2421 C C . GLU B 1 127 ? 12.696 -13.189 24.884 1.00 34.20 127 GLU D C 1
ATOM 2422 O O . GLU B 1 127 ? 13.132 -12.503 23.962 1.00 34.34 127 GLU D O 1
ATOM 2428 N N . VAL B 1 128 ? 11.624 -13.998 24.758 1.00 29.76 128 VAL D N 1
ATOM 2429 C CA . VAL B 1 128 ? 10.879 -14.178 23.506 1.00 29.27 128 VAL D CA 1
ATOM 2430 C C . VAL B 1 128 ? 10.289 -12.840 22.991 1.00 33.26 128 VAL D C 1
ATOM 2431 O O . VAL B 1 128 ? 10.439 -12.525 21.804 1.00 32.29 128 VAL D O 1
ATOM 2435 N N . GLU B 1 129 ? 9.649 -12.056 23.880 1.00 30.88 129 GLU D N 1
ATOM 2436 C CA . GLU B 1 129 ? 9.056 -10.762 23.499 1.00 31.74 129 GLU D CA 1
ATOM 2437 C C . GLU B 1 129 ? 10.088 -9.749 22.993 1.00 37.81 129 GLU D C 1
ATOM 2438 O O . GLU B 1 129 ? 9.819 -9.043 22.019 1.00 37.69 129 GLU D O 1
ATOM 2444 N N . THR B 1 130 ? 11.273 -9.720 23.622 1.00 34.98 130 THR D N 1
ATOM 2445 C CA . THR B 1 130 ? 12.372 -8.837 23.246 1.00 35.67 130 THR D CA 1
ATOM 2446 C C . THR B 1 130 ? 12.950 -9.251 21.885 1.00 38.99 130 THR D C 1
ATOM 2447 O O . THR B 1 130 ? 13.148 -8.381 21.033 1.00 38.67 130 THR D O 1
ATOM 2451 N N . ILE B 1 131 ? 13.228 -10.572 21.693 1.00 34.02 131 ILE D N 1
ATOM 2452 C CA . ILE B 1 131 ? 13.741 -11.162 20.444 1.00 32.97 131 ILE D CA 1
ATOM 2453 C C . ILE B 1 131 ? 12.779 -10.882 19.266 1.00 38.95 131 ILE D C 1
ATOM 2454 O O . ILE B 1 131 ? 13.239 -10.470 18.199 1.00 38.94 131 ILE D O 1
ATOM 2459 N N . GLU B 1 132 ? 11.452 -11.050 19.484 1.00 36.38 132 GLU D N 1
ATOM 2460 C CA . GLU B 1 132 ? 10.406 -10.782 18.489 1.00 37.00 132 GLU D CA 1
ATOM 2461 C C . GLU B 1 132 ? 10.498 -9.332 17.983 1.00 41.07 132 GLU D C 1
ATOM 2462 O O . GLU B 1 132 ? 10.452 -9.092 16.778 1.00 38.40 132 GLU D O 1
ATOM 2468 N N . ARG B 1 133 ? 10.577 -8.367 18.927 1.00 39.53 133 ARG D N 1
ATOM 2469 C CA . ARG B 1 133 ? 10.637 -6.934 18.641 1.00 39.44 133 ARG D CA 1
ATOM 2470 C C . ARG B 1 133 ? 11.921 -6.554 17.933 1.00 42.96 133 ARG D C 1
ATOM 2471 O O . ARG B 1 133 ? 11.886 -5.708 17.040 1.00 42.29 133 ARG D O 1
ATOM 2479 N N . ARG B 1 134 ? 13.038 -7.204 18.299 1.00 38.75 134 ARG D N 1
ATOM 2480 C CA . ARG B 1 134 ? 14.350 -6.973 17.711 1.00 38.87 134 ARG D CA 1
ATOM 2481 C C . ARG B 1 134 ? 14.392 -7.450 16.268 1.00 41.20 134 ARG D C 1
ATOM 2482 O O . ARG B 1 134 ? 14.874 -6.713 15.409 1.00 39.77 134 ARG D O 1
ATOM 2490 N N . ILE B 1 135 ? 13.877 -8.681 16.000 1.00 37.60 135 ILE D N 1
ATOM 2491 C CA . ILE B 1 135 ? 13.830 -9.260 14.651 1.00 36.15 135 ILE D CA 1
ATOM 2492 C C . ILE B 1 135 ? 12.990 -8.354 13.746 1.00 39.32 135 ILE D C 1
ATOM 2493 O O . ILE B 1 135 ? 13.440 -8.027 12.646 1.00 38.55 135 ILE D O 1
ATOM 2498 N N . GLU B 1 136 ? 11.810 -7.912 14.239 1.00 35.94 136 GLU D N 1
ATOM 2499 C CA . GLU B 1 136 ? 10.887 -7.032 13.518 1.00 36.39 136 GLU D CA 1
ATOM 2500 C C . GLU B 1 136 ? 11.543 -5.709 13.140 1.00 42.65 136 GLU D C 1
ATOM 2501 O O . GLU B 1 136 ? 11.414 -5.279 11.994 1.00 43.26 136 GLU D O 1
ATOM 2507 N N . ARG B 1 137 ? 12.281 -5.085 14.089 1.00 38.95 137 ARG D N 1
ATOM 2508 C CA . ARG B 1 137 ? 13.002 -3.819 13.875 1.00 37.90 137 ARG D CA 1
ATOM 2509 C C . ARG B 1 137 ? 14.085 -3.954 12.815 1.00 39.23 137 ARG D C 1
ATOM 2510 O O . ARG B 1 137 ? 14.182 -3.106 11.923 1.00 38.68 137 ARG D O 1
ATOM 2518 N N . ARG B 1 138 ? 14.873 -5.039 12.899 1.00 34.23 138 ARG D N 1
ATOM 2519 C CA . ARG B 1 138 ? 15.921 -5.350 11.948 1.00 34.60 138 ARG D CA 1
ATOM 2520 C C . ARG B 1 138 ? 15.359 -5.540 10.529 1.00 41.23 138 ARG D C 1
ATOM 2521 O O . ARG B 1 138 ? 15.943 -5.035 9.565 1.00 42.96 138 ARG D O 1
ATOM 2529 N N . VAL B 1 139 ? 14.233 -6.276 10.413 1.00 36.29 139 VAL D N 1
ATOM 2530 C CA . VAL B 1 139 ? 13.567 -6.564 9.144 1.00 35.04 139 VAL D CA 1
ATOM 2531 C C . VAL B 1 139 ? 12.994 -5.271 8.544 1.00 39.69 139 VAL D C 1
ATOM 2532 O O . VAL B 1 139 ? 13.154 -5.071 7.348 1.00 38.27 139 VAL D O 1
ATOM 2536 N N . ARG B 1 140 ? 12.395 -4.382 9.375 1.00 38.10 140 ARG D N 1
ATOM 2537 C CA . ARG B 1 140 ? 11.856 -3.094 8.924 1.00 39.30 140 ARG D CA 1
ATOM 2538 C C . ARG B 1 140 ? 12.958 -2.199 8.392 1.00 47.61 140 ARG D C 1
ATOM 2539 O O . ARG B 1 140 ? 12.759 -1.535 7.375 1.00 47.98 140 ARG D O 1
ATOM 2547 N N . LYS B 1 141 ? 14.136 -2.213 9.060 1.00 45.58 141 LYS D N 1
ATOM 2548 C CA . LYS B 1 141 ? 15.297 -1.419 8.679 1.00 45.64 141 LYS D CA 1
ATOM 2549 C C . LYS B 1 141 ? 15.851 -1.866 7.323 1.00 50.23 141 LYS D C 1
ATOM 2550 O O . LYS B 1 141 ? 15.993 -1.022 6.432 1.00 51.34 141 LYS D O 1
ATOM 2556 N N . ILE B 1 142 ? 16.143 -3.177 7.159 1.00 45.30 142 ILE D N 1
ATOM 2557 C CA . ILE B 1 142 ? 16.709 -3.689 5.909 1.00 45.36 142 ILE D CA 1
ATOM 2558 C C . ILE B 1 142 ? 15.705 -3.661 4.723 1.00 46.87 142 ILE D C 1
ATOM 2559 O O . ILE B 1 142 ? 16.147 -3.498 3.584 1.00 46.47 142 ILE D O 1
ATOM 2564 N N . THR B 1 143 ? 14.388 -3.807 4.977 1.00 41.19 143 THR D N 1
ATOM 2565 C CA . THR B 1 143 ? 13.415 -3.794 3.884 1.00 40.78 143 THR D CA 1
ATOM 2566 C C . THR B 1 143 ? 13.151 -2.358 3.416 1.00 46.91 143 THR D C 1
ATOM 2567 O O . THR B 1 143 ? 12.745 -2.161 2.265 1.00 46.38 143 THR D O 1
ATOM 2571 N N . SER B 1 144 ? 13.423 -1.357 4.290 1.00 45.05 144 SER D N 1
ATOM 2572 C CA . SER B 1 144 ? 13.310 0.070 3.965 1.00 45.35 144 SER D CA 1
ATOM 2573 C C . SER B 1 144 ? 14.481 0.450 3.073 1.00 50.05 144 SER D C 1
ATOM 2574 O O . SER B 1 144 ? 14.305 1.177 2.096 1.00 49.43 144 SER D O 1
ATOM 2577 N N . GLU B 1 145 ? 15.667 -0.079 3.402 1.00 47.82 145 GLU D N 1
ATOM 2578 C CA . GLU B 1 145 ? 16.912 0.137 2.672 1.00 48.35 145 GLU D CA 1
ATOM 2579 C C . GLU B 1 145 ? 16.875 -0.552 1.319 1.00 52.31 145 GLU D C 1
ATOM 2580 O O . GLU B 1 145 ? 17.145 0.105 0.316 1.00 53.08 145 GLU D O 1
ATOM 2586 N N . LYS B 1 146 ? 16.527 -1.860 1.291 1.00 46.47 146 LYS D N 1
ATOM 2587 C CA . LYS B 1 146 ? 16.419 -2.662 0.075 1.00 45.22 146 LYS D CA 1
ATOM 2588 C C . LYS B 1 146 ? 14.920 -2.991 -0.195 1.00 47.08 146 LYS D C 1
ATOM 2589 O O . LYS B 1 146 ? 14.416 -4.018 0.282 1.00 46.32 146 LYS D O 1
ATOM 2595 N N . PRO B 1 147 ? 14.186 -2.112 -0.927 1.00 40.99 147 PRO D N 1
ATOM 2596 C CA . PRO B 1 147 ? 12.754 -2.365 -1.164 1.00 39.96 147 PRO D CA 1
ATOM 2597 C C . PRO B 1 147 ? 12.427 -3.691 -1.851 1.00 40.49 147 PRO D C 1
ATOM 2598 O O . PRO B 1 147 ? 11.416 -4.292 -1.496 1.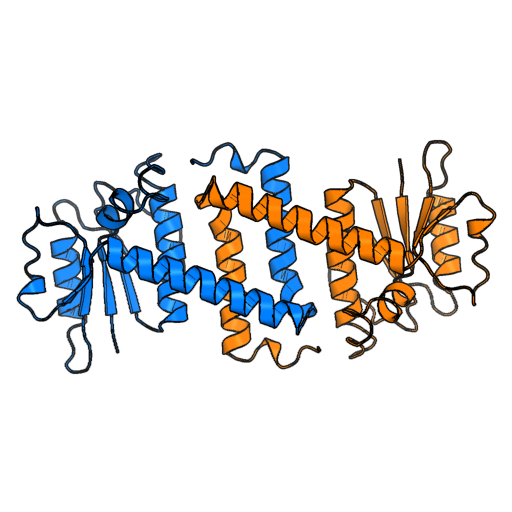00 39.83 147 PRO D O 1
ATOM 2602 N N . ALA B 1 148 ? 13.296 -4.191 -2.761 1.00 34.98 148 ALA D N 1
ATOM 2603 C CA . ALA B 1 148 ? 13.075 -5.481 -3.437 1.00 34.11 148 ALA D CA 1
ATOM 2604 C C . ALA B 1 148 ? 13.143 -6.700 -2.482 1.00 37.44 148 ALA D C 1
ATOM 2605 O O . ALA B 1 148 ? 12.612 -7.769 -2.808 1.00 37.40 148 ALA D O 1
ATOM 2607 N N . GLY B 1 149 ? 13.771 -6.519 -1.318 1.00 32.80 149 GLY D N 1
ATOM 2608 C CA . GLY B 1 149 ? 13.872 -7.563 -0.303 1.00 32.82 149 GLY D CA 1
ATOM 2609 C C . GLY B 1 149 ? 12.634 -7.688 0.570 1.00 36.34 149 GLY D C 1
ATOM 2610 O O . GLY B 1 149 ? 12.554 -8.610 1.379 1.00 36.68 149 GLY D O 1
ATOM 2611 N N . LYS B 1 150 ? 11.662 -6.760 0.413 1.00 32.16 150 LYS D N 1
ATOM 2612 C CA . LYS B 1 150 ? 10.396 -6.701 1.159 1.00 32.39 150 LYS D CA 1
ATOM 2613 C C . LYS B 1 150 ? 9.223 -7.404 0.437 1.00 35.51 150 LYS D C 1
ATOM 2614 O O . LYS B 1 150 ? 8.187 -7.632 1.061 1.00 35.87 150 LYS D O 1
ATOM 2620 N N . ILE B 1 151 ? 9.374 -7.720 -0.865 1.00 31.56 151 ILE D N 1
ATOM 2621 C CA . ILE B 1 151 ? 8.328 -8.280 -1.728 1.00 30.55 151 ILE D CA 1
ATOM 2622 C C . ILE B 1 151 ? 7.688 -9.577 -1.168 1.00 33.26 151 ILE D C 1
ATOM 2623 O O . ILE B 1 151 ? 6.462 -9.616 -1.067 1.00 31.61 151 ILE D O 1
ATOM 2628 N N . ALA B 1 152 ? 8.482 -10.609 -0.819 1.00 30.54 152 ALA D N 1
ATOM 2629 C CA . ALA B 1 152 ? 7.953 -11.871 -0.267 1.00 30.32 152 ALA D CA 1
ATOM 2630 C C . ALA B 1 152 ? 7.171 -11.614 1.034 1.00 33.62 152 ALA D C 1
ATOM 2631 O O . ALA B 1 152 ? 6.100 -12.187 1.240 1.00 33.85 152 ALA D O 1
ATOM 2633 N N . LEU B 1 153 ? 7.692 -10.718 1.882 1.00 29.55 153 LEU D N 1
ATOM 2634 C CA . LEU B 1 153 ? 7.062 -10.336 3.139 1.00 29.29 153 LEU D CA 1
ATOM 2635 C C . LEU B 1 153 ? 5.735 -9.591 2.917 1.00 30.26 153 LEU D C 1
ATOM 2636 O O . LEU B 1 153 ? 4.733 -9.945 3.542 1.00 28.84 153 LEU D O 1
ATOM 2641 N N . SER B 1 154 ? 5.735 -8.573 2.025 1.00 25.81 154 SER D N 1
ATOM 2642 C CA . SER B 1 154 ? 4.537 -7.785 1.685 1.00 25.14 154 SER D CA 1
ATOM 2643 C C . SER B 1 154 ? 3.447 -8.679 1.115 1.00 28.53 154 SER D C 1
ATOM 2644 O O . SER B 1 154 ? 2.278 -8.483 1.430 1.00 28.62 154 SER D O 1
ATOM 2647 N N . GLU B 1 155 ? 3.830 -9.672 0.291 1.00 25.30 155 GLU D N 1
ATOM 2648 C CA . GLU B 1 155 ? 2.909 -10.665 -0.276 1.00 26.44 155 GLU D CA 1
ATOM 2649 C C . GLU B 1 155 ? 2.221 -11.418 0.876 1.00 30.89 155 GLU D C 1
ATOM 2650 O O . GLU B 1 155 ? 1.009 -11.587 0.842 1.00 29.99 155 GLU D O 1
ATOM 2656 N N . GLU B 1 156 ? 3.005 -11.855 1.898 1.00 28.39 156 GLU D N 1
ATOM 2657 C CA . GLU B 1 156 ? 2.481 -12.568 3.071 1.00 28.57 156 GLU D CA 1
ATOM 2658 C C . GLU B 1 156 ? 1.579 -11.675 3.934 1.00 32.62 156 GLU D C 1
ATOM 2659 O O . GLU B 1 156 ? 0.541 -12.146 4.416 1.00 32.86 156 GLU D O 1
ATOM 2665 N N . VAL B 1 157 ? 1.944 -10.379 4.082 1.00 28.72 157 VAL D N 1
ATOM 2666 C CA . VAL B 1 157 ? 1.127 -9.375 4.791 1.00 27.64 157 VAL D CA 1
ATOM 2667 C C . VAL B 1 157 ? -0.233 -9.272 4.062 1.00 31.55 157 VAL D C 1
ATOM 2668 O O . VAL B 1 157 ? -1.285 -9.369 4.698 1.00 30.16 157 VAL D O 1
ATOM 2672 N N . LEU B 1 158 ? -0.187 -9.102 2.729 1.00 29.50 158 LEU D N 1
ATOM 2673 C CA . LEU B 1 158 ? -1.373 -8.977 1.877 1.00 29.97 158 LEU D CA 1
ATOM 2674 C C . LEU B 1 158 ? -2.287 -10.203 1.961 1.00 35.86 158 LEU D C 1
ATOM 2675 O O . LEU B 1 158 ? -3.499 -10.040 2.100 1.00 34.73 158 LEU D O 1
ATOM 2680 N N . LYS B 1 159 ? -1.702 -11.415 1.930 1.00 34.06 159 LYS D N 1
ATOM 2681 C CA . LYS B 1 159 ? -2.441 -12.679 2.070 1.00 34.28 159 LYS D CA 1
ATOM 2682 C C . LYS B 1 159 ? -3.193 -12.732 3.412 1.00 38.35 159 LYS D C 1
ATOM 2683 O O . LYS B 1 159 ? -4.355 -13.131 3.432 1.00 39.21 159 LYS D O 1
ATOM 2689 N N . THR B 1 160 ? -2.542 -12.294 4.511 1.00 34.81 160 THR D N 1
ATOM 2690 C CA . THR B 1 160 ? -3.125 -12.234 5.859 1.00 34.78 160 THR D CA 1
ATOM 2691 C C . THR B 1 160 ? -4.307 -11.234 5.907 1.00 39.94 160 THR D C 1
ATOM 2692 O O . THR B 1 160 ? -5.318 -11.523 6.554 1.00 39.76 160 THR D O 1
ATOM 2696 N N . PHE B 1 161 ? -4.168 -10.067 5.230 1.00 36.37 161 PHE D N 1
ATOM 2697 C CA . PHE B 1 161 ? -5.196 -9.020 5.158 1.00 35.62 161 PHE D CA 1
ATOM 2698 C C . PHE B 1 161 ? -6.440 -9.559 4.444 1.00 39.34 161 PHE D C 1
ATOM 2699 O O . PHE B 1 161 ? -7.557 -9.328 4.905 1.00 38.18 161 PHE D O 1
ATOM 2707 N N . GLU B 1 162 ? -6.232 -10.281 3.336 1.00 36.43 162 GLU D N 1
ATOM 2708 C CA . GLU B 1 162 ? -7.295 -10.866 2.533 1.00 37.01 162 GLU D CA 1
ATOM 2709 C C . GLU B 1 162 ? -7.975 -12.029 3.255 1.00 47.27 162 GLU D C 1
ATOM 2710 O O . GLU B 1 162 ? -9.199 -12.149 3.166 1.00 48.12 162 GLU D O 1
ATOM 2716 N N . LYS B 1 163 ? -7.188 -12.870 3.977 1.00 45.74 163 LYS D N 1
ATOM 2717 C CA . LYS B 1 163 ? -7.701 -13.983 4.785 1.00 46.17 163 LYS D CA 1
ATOM 2718 C C . LYS B 1 163 ? -8.648 -13.418 5.847 1.00 52.50 163 LYS D C 1
ATOM 2719 O O . LYS B 1 163 ? -9.774 -13.900 5.967 1.00 51.22 163 LYS D O 1
ATOM 2725 N N . TRP B 1 164 ? -8.216 -12.352 6.562 1.00 52.10 164 TRP D N 1
ATOM 2726 C CA . TRP B 1 164 ? -9.041 -11.688 7.567 1.00 54.11 164 TRP D CA 1
ATOM 2727 C C . TRP B 1 164 ? -10.360 -11.148 6.968 1.00 58.22 164 TRP D C 1
ATOM 2728 O O . TRP B 1 164 ? -11.432 -11.429 7.505 1.00 57.55 164 TRP D O 1
ATOM 2739 N N . ARG B 1 165 ? -10.264 -10.373 5.871 1.00 54.47 165 ARG D N 1
ATOM 2740 C CA . ARG B 1 165 ? -11.391 -9.724 5.202 1.00 54.19 165 ARG D CA 1
ATOM 2741 C C . ARG B 1 165 ? -12.491 -10.697 4.754 1.00 58.49 165 ARG D C 1
ATOM 2742 O O . ARG B 1 165 ? -13.675 -10.375 4.894 1.00 58.16 165 ARG D O 1
ATOM 2750 N N . ARG B 1 166 ? -12.107 -11.884 4.245 1.00 54.92 166 ARG D N 1
ATOM 2751 C CA . ARG B 1 166 ? -13.057 -12.902 3.793 1.00 54.75 166 ARG D CA 1
ATOM 2752 C C . ARG B 1 166 ? -13.516 -13.846 4.938 1.00 60.69 166 ARG D C 1
ATOM 2753 O O . ARG B 1 166 ? -14.204 -14.843 4.687 1.00 61.13 166 ARG D O 1
ATOM 2761 N N . GLY B 1 167 ? -13.146 -13.503 6.172 1.00 57.64 167 GLY D N 1
ATOM 2762 C CA . GLY B 1 167 ? -13.503 -14.246 7.374 1.00 57.71 167 GLY D CA 1
ATOM 2763 C C . GLY B 1 167 ? -12.839 -15.600 7.570 1.00 61.83 167 GLY D C 1
ATOM 2764 O O . GLY B 1 167 ? -13.409 -16.461 8.249 1.00 61.44 167 GLY D O 1
ATOM 2765 N N . ASP B 1 168 ? -11.623 -15.797 7.003 1.00 56.89 168 ASP D N 1
ATOM 2766 C CA . ASP B 1 168 ? -10.877 -17.051 7.136 1.00 55.88 168 ASP D CA 1
ATOM 2767 C C . ASP B 1 168 ? -10.243 -17.207 8.530 1.00 58.50 168 ASP D C 1
ATOM 2768 O O . ASP B 1 168 ? -9.946 -18.333 8.943 1.00 57.73 168 ASP D O 1
ATOM 2773 N N . LEU B 1 169 ? -10.037 -16.088 9.253 1.00 54.41 169 LEU D N 1
ATOM 2774 C CA . LEU B 1 169 ? -9.416 -16.115 10.586 1.00 54.39 169 LEU D CA 1
ATOM 2775 C C . LEU B 1 169 ? -10.440 -16.056 11.738 1.00 59.84 169 LEU D C 1
ATOM 2776 O O . LEU B 1 169 ? -10.048 -16.018 12.912 1.00 59.72 169 LEU D O 1
ATOM 2781 N N . ASP B 1 170 ? -11.748 -16.063 11.400 1.00 57.13 170 ASP D N 1
ATOM 2782 C CA . ASP B 1 170 ? -12.848 -16.033 12.372 1.00 57.07 170 ASP D CA 1
ATOM 2783 C C . ASP B 1 170 ? -12.826 -17.273 13.281 1.00 59.10 170 ASP D C 1
ATOM 2784 O O . ASP B 1 170 ? -12.969 -17.131 14.495 1.00 57.57 170 ASP D O 1
ATOM 2789 N N . ALA B 1 171 ? -12.578 -18.464 12.687 1.00 55.45 171 ALA D N 1
ATOM 2790 C CA . ALA B 1 171 ? -12.479 -19.764 13.358 1.00 55.44 171 ALA D CA 1
ATOM 2791 C C . ALA B 1 171 ? -11.398 -19.822 14.461 1.00 58.23 171 ALA D C 1
ATOM 2792 O O . ALA B 1 171 ? -11.554 -20.585 15.415 1.00 58.26 171 ALA D O 1
ATOM 2794 N N . ALA B 1 172 ? -10.314 -19.023 14.324 1.00 52.79 172 ALA D N 1
ATOM 2795 C CA . ALA B 1 172 ? -9.192 -18.976 15.270 1.00 51.19 172 ALA D CA 1
ATOM 2796 C C . ALA B 1 172 ? -9.561 -18.274 16.582 1.00 54.05 172 ALA D C 1
ATOM 2797 O O . ALA B 1 172 ? -10.405 -17.373 16.580 1.00 53.76 172 ALA D O 1
ATOM 2799 N N . ALA B 1 173 ? -8.921 -18.689 17.704 1.00 49.01 173 ALA D N 1
ATOM 2800 C CA . ALA B 1 173 ? -9.155 -18.149 19.047 1.00 48.40 173 ALA D CA 1
ATOM 2801 C C . ALA B 1 173 ? -8.396 -16.854 19.362 1.00 51.99 173 ALA D C 1
ATOM 2802 O O . ALA B 1 173 ? -7.375 -16.565 18.741 1.00 51.22 173 ALA D O 1
ATOM 2804 N N . LEU B 1 174 ? -8.879 -16.107 20.376 1.00 48.47 174 LEU D N 1
ATOM 2805 C CA . LEU B 1 174 ? -8.289 -14.858 20.857 1.00 69.95 174 LEU D CA 1
ATOM 2806 C C . LEU B 1 174 ? -7.813 -14.986 22.306 1.00 83.06 174 LEU D C 1
ATOM 2807 O O . LEU B 1 174 ? -6.888 -14.291 22.728 1.00 48.81 174 LEU D O 1
#

GO terms:
  GO:0043022 ribosome binding (F, IDA)
  GO:0004521 RNA endonuclease activity (F, IDA)
  GO:0006402 mRNA catabolic process (P, IMP)

B-factor: mean 47.14, std 16.27, range [22.54, 133.93]

Nearest PDB structures (foldseek):
  5mq8-assembly1_D  TM=1.003E+00  e=9.508E-33  Bacillus subtilis subsp. subtilis str. 168
  5mq9-assembly1_A  TM=8.130E-01  e=1.486E-22  Bacillus subtilis subsp. subtilis str. 168
  5mq9-assembly2_B  TM=8.118E-01  e=2.772E-21  Bacillus subtilis subsp. subtilis str. 168
  7mi0-assembly1_A  TM=5.016E-01  e=1.005E-01  Rickettsia africae ESF-5
  3tov-assembly2_B  TM=4.501E-01  e=6.773E-01  Veillonella parvula DSM 2008

Solvent-accessible surface area: 17770 Å² total; per-residue (Å²): 130,44,14,3,0,0,9,0,76,30,0,0,45,44,6,85,101,3,92,71,1,122,66,90,59,42,45,41,0,1,28,8,0,6,4,21,0,0,10,11,43,9,65,53,45,32,94,1,0,0,0,0,20,45,132,77,2,50,30,36,152,200,92,172,31,26,151,35,8,72,25,29,46,8,147,138,147,14,38,10,8,78,51,0,41,111,25,3,98,84,42,101,78,192,89,33,73,11,34,0,0,0,47,28,169,124,72,160,13,55,2,55,74,78,57,10,92,70,24,29,3,203,91,0,35,186,64,4,69,44,12,33,152,99,4,48,142,80,3,107,119,16,5,90,71,31,16,27,16,53,46,50,17,7,40,26,24,0,98,2,11,21,5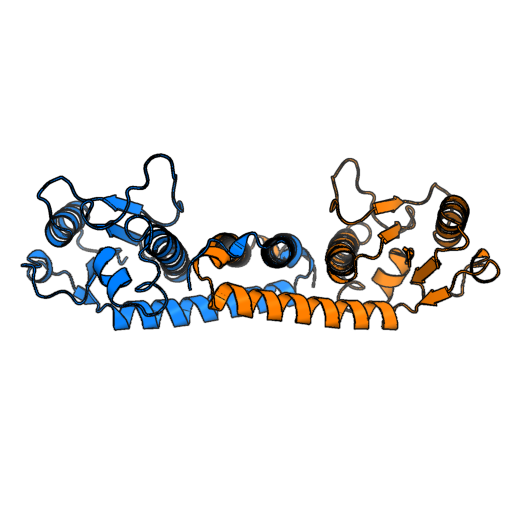9,70,116,153,29,77,20,111,105,20,30,85,130,51,17,5,0,0,9,0,75,30,0,0,45,44,2,81,63,1,92,72,1,125,62,88,61,43,40,37,0,6,46,9,0,8,6,15,0,0,10,14,44,6,79,50,41,28,108,3,0,0,0,0,20,49,171,70,3,46,28,33,137,206,123,176,48,27,155,26,6,74,24,28,46,9,128,159,156,15,39,10,10,77,50,0,42,96,24,1,96,83,40,85,98,191,94,50,70,10,39,0,0,0,47,29,165,126,72,164,13,45,2,54,74,74,58,10,92,74,23,37,4,152,74,0,18,120,51,2,53,56,11,30,146,118,3,48,146,89,4,110,116,15,5,67,71,32,7,25,16,52,35,40,18,8,65,27,23,0,101,2,2,12,64,76,116,153,30,79,20,108,105,20,29,86

Secondary structure (P-SEA, 3-state):
cbbbbbaaaaaaaccccccccccccaaaaaaaaaaaaaaaaaaacbbbbbbbccccccccccccccccbbbbbbcccccaaaaaaaaaaaaccccbbbbbbcccccccccccccbbbbbcaaaaaaaaaaaaaaaaaaaaaaaaaccccaaaaaaaaaaaaaaaaacccccccc/cbbbbbaaaaaaaccccccccccccaaaaaaaaaaaaaaaaaaacbbbbbbbccccccccccccccccbbbbbbcccccaaaaaaaaaaaaccccbbbbbbcccccccccccccbbbbbcaaaaaaaaaaaaaaaaaaaaaaaaaccccaaaaaaaaaaaaaaaaacccccccc

Organism: Bacillus subtilis (strain 168) (NCBI:txid224308)

Sequence (348 aa):
MDILLVDGYNMIGAWPQLKDLKANSFEEARDVLIQKMAEYQSYTGNRVIVVFDAHLVKGLEKKQTNHRVEVIFTKENETADERIEKLAQALNNIATQIHVATSDYTEQWAIFGQGALRKSARELLREVETIERRIERRVRKITSEKPAGKIALSEEVLKTFEKWRRGDLDAAALMDILLVDGYNMIGAWPQLKDLKANSFEEARDVLIQKMAEYQSYTGNRVIVVFDAHLVKGLEKKQTNHRVEVIFTKENETADERIEKLAQALNNIATQIHVATSDYTEQWAIFGQGALRKSARELLREVETIERRIERRVRKITSEKPAGKIALSEEVLKTFEKWRRGDLDAAAL

InterPro domains:
  IPR010298 Ribosome-associated endoribonuclease 1 [PF05991] (4-166)
  IPR010298 Ribosome-associated endoribonuclease 1 [PTHR34547] (2-167)